Protein AF-A0A2U1CAG3-F1 (afdb_monomer_lite)

Secondary structure (DSSP, 8-state):
-PPPPPPTT-SSHHHHHHHT----HHHHHHHS-SSSPPPHHHHHHHHHHHHHHHHHHHH-TTTTHHHHHHHHHHHHHTS-HHHHHHH---GGG--S-EEEEE-TTS-EEEEESEEEES---TTSS-EEEEEEETTTEEEEEEE-BTBEEEEE--S---PPPPHHHHHHHTS------TT-TTHHHHHHHHHHHHHHHHHHHHHHHHHT-------HHHHHHHHHHHHHHHHTT----HHHHHHHHHHHHTSGGGGT--TTSSHHHHHHHHHHHSPP--TT-------

Structure (mmCIF, N/CA/C/O backbone):
data_AF-A0A2U1CAG3-F1
#
_entry.id   AF-A0A2U1CAG3-F1
#
loop_
_atom_site.group_PDB
_atom_site.id
_atom_site.type_symbol
_atom_site.label_atom_id
_atom_site.label_alt_id
_atom_site.label_comp_id
_atom_site.label_asym_id
_atom_site.label_entity_id
_atom_site.label_seq_id
_atom_site.pdbx_PDB_ins_code
_atom_site.Cartn_x
_atom_site.Cartn_y
_atom_site.Cartn_z
_atom_site.occupancy
_atom_site.B_iso_or_equiv
_atom_site.auth_seq_id
_atom_site.auth_comp_id
_atom_site.auth_asym_id
_atom_site.auth_atom_id
_atom_site.pdbx_PDB_model_num
ATOM 1 N N . MET A 1 1 ? -3.841 -20.978 -22.604 1.00 52.09 1 MET A N 1
ATOM 2 C CA . MET A 1 1 ? -2.879 -22.072 -22.347 1.00 52.09 1 MET A CA 1
ATOM 3 C C . MET A 1 1 ? -2.537 -22.019 -20.872 1.00 52.09 1 MET A C 1
ATOM 5 O O . MET A 1 1 ? -2.240 -20.929 -20.406 1.00 52.09 1 MET A O 1
ATOM 9 N N . SER A 1 2 ? -2.663 -23.123 -20.136 1.00 63.09 2 SER A N 1
ATOM 10 C CA . SER A 1 2 ? -2.377 -23.141 -18.696 1.00 63.09 2 SER A CA 1
ATOM 11 C C . SER A 1 2 ? -0.871 -23.145 -18.453 1.00 63.09 2 SER A C 1
ATOM 13 O O . SER A 1 2 ? -0.154 -23.937 -19.065 1.00 63.09 2 SER A O 1
ATOM 15 N N . THR A 1 3 ? -0.397 -22.264 -17.577 1.00 74.25 3 THR A N 1
ATOM 16 C CA . THR A 1 3 ? 1.003 -22.231 -17.140 1.00 74.25 3 THR A CA 1
ATOM 17 C C . THR A 1 3 ? 1.314 -23.510 -16.353 1.00 74.25 3 THR A C 1
ATOM 19 O O . THR A 1 3 ? 0.499 -23.900 -15.512 1.00 74.25 3 THR A O 1
ATOM 22 N N . PRO A 1 4 ? 2.440 -24.199 -16.609 1.00 87.00 4 PRO A N 1
ATOM 23 C CA . PRO A 1 4 ? 2.814 -25.379 -15.834 1.00 87.00 4 PRO A CA 1
ATOM 24 C C . PRO A 1 4 ? 3.068 -25.004 -14.368 1.00 87.00 4 PRO A C 1
ATOM 26 O O . PRO A 1 4 ? 3.490 -23.885 -14.078 1.00 87.00 4 PRO A O 1
ATOM 29 N N . ALA A 1 5 ? 2.822 -25.931 -13.444 1.00 87.12 5 ALA A N 1
ATOM 30 C CA . ALA A 1 5 ? 3.160 -25.741 -12.035 1.00 87.12 5 ALA A CA 1
ATOM 31 C C . ALA A 1 5 ? 4.685 -25.843 -11.824 1.00 87.12 5 ALA A C 1
ATOM 33 O O . ALA A 1 5 ? 5.325 -26.635 -12.526 1.00 87.12 5 ALA A O 1
ATOM 34 N N . PRO A 1 6 ? 5.270 -25.074 -10.887 1.00 88.12 6 PRO A N 1
ATOM 35 C CA . PRO A 1 6 ? 6.670 -25.242 -10.507 1.00 88.12 6 PRO A CA 1
ATOM 36 C C . PRO A 1 6 ? 6.904 -26.618 -9.851 1.00 88.12 6 PRO A C 1
ATOM 38 O O . PRO A 1 6 ? 5.942 -27.267 -9.422 1.00 88.12 6 PRO A O 1
ATOM 41 N N . PRO A 1 7 ? 8.162 -27.096 -9.764 1.00 91.00 7 PRO A N 1
ATOM 42 C CA . PRO A 1 7 ? 8.470 -28.329 -9.041 1.00 91.00 7 PRO A CA 1
ATOM 43 C C . PRO A 1 7 ? 8.084 -28.220 -7.560 1.00 91.00 7 PRO A C 1
ATOM 45 O O . PRO A 1 7 ? 8.106 -27.133 -6.992 1.00 91.00 7 PRO A O 1
ATOM 48 N N . THR A 1 8 ? 7.771 -29.351 -6.926 1.00 87.00 8 THR A N 1
ATOM 49 C CA . THR A 1 8 ? 7.179 -29.411 -5.573 1.00 87.00 8 THR A CA 1
ATOM 50 C C . THR A 1 8 ? 8.009 -28.752 -4.476 1.00 87.00 8 THR A C 1
ATOM 52 O O . THR A 1 8 ? 7.448 -28.342 -3.465 1.00 87.00 8 THR A O 1
ATOM 55 N N . ASP A 1 9 ? 9.318 -28.631 -4.680 1.00 89.69 9 ASP A N 1
ATOM 56 C CA . ASP A 1 9 ? 10.245 -28.061 -3.700 1.00 89.69 9 ASP A CA 1
ATOM 57 C C . ASP A 1 9 ? 10.366 -26.530 -3.819 1.00 89.69 9 ASP A C 1
ATOM 59 O O . ASP A 1 9 ? 11.090 -25.903 -3.049 1.00 89.69 9 ASP A O 1
ATOM 63 N N . PHE A 1 10 ? 9.666 -25.914 -4.780 1.00 84.69 10 PHE A N 1
ATOM 64 C CA . PHE A 1 10 ? 9.738 -24.485 -5.074 1.00 84.69 10 PHE A CA 1
ATOM 65 C C . PHE A 1 10 ? 8.346 -23.852 -5.082 1.00 84.69 10 PHE A C 1
ATOM 67 O O . PHE A 1 10 ? 7.414 -24.351 -5.710 1.00 84.69 10 PHE A O 1
ATOM 74 N N . GLN A 1 11 ? 8.211 -22.704 -4.416 1.00 77.50 11 GLN A N 1
ATOM 75 C CA . GLN A 1 11 ? 6.939 -21.979 -4.335 1.00 77.50 11 GLN A CA 1
ATOM 76 C C . GLN A 1 11 ? 6.554 -21.317 -5.666 1.00 77.50 11 GLN A C 1
ATOM 78 O O . GLN A 1 11 ? 5.373 -21.136 -5.958 1.00 77.50 11 GLN A O 1
ATOM 83 N N . SER A 1 12 ? 7.539 -20.965 -6.495 1.00 84.88 12 SER A N 1
ATOM 84 C CA . SER A 1 12 ? 7.331 -20.331 -7.794 1.00 84.88 12 SER A CA 1
ATOM 85 C C . SER A 1 12 ? 8.386 -20.755 -8.819 1.00 84.88 12 SER A C 1
ATOM 87 O O . SER A 1 12 ? 9.459 -21.258 -8.484 1.00 84.88 12 SER A O 1
ATOM 89 N N . TRP A 1 13 ? 8.109 -20.494 -10.100 1.00 84.69 13 TRP A N 1
ATOM 90 C CA . TRP A 1 13 ? 9.107 -20.650 -11.165 1.00 84.69 13 TRP A CA 1
ATOM 91 C C . TRP A 1 13 ? 10.323 -19.741 -10.986 1.00 84.69 13 TRP A C 1
ATOM 93 O O . TRP A 1 13 ? 11.404 -20.077 -11.464 1.00 84.69 13 TRP A O 1
ATOM 103 N N . LEU A 1 14 ? 10.156 -18.611 -10.296 1.00 82.38 14 LEU A N 1
ATOM 104 C CA . LEU A 1 14 ? 11.240 -17.677 -10.025 1.00 82.38 14 LEU A CA 1
ATOM 105 C C . LEU A 1 14 ? 12.202 -18.239 -8.969 1.00 82.38 14 LEU A C 1
ATOM 107 O O . LEU A 1 14 ? 13.409 -18.166 -9.168 1.00 82.38 14 LEU A O 1
ATOM 111 N N . ASP A 1 15 ? 11.684 -18.905 -7.929 1.00 79.56 15 ASP A N 1
ATOM 112 C CA . ASP A 1 15 ? 12.515 -19.637 -6.955 1.00 79.56 15 ASP A CA 1
ATOM 113 C C . ASP A 1 15 ? 13.330 -20.731 -7.638 1.00 79.56 15 ASP A C 1
ATOM 115 O O . ASP A 1 15 ? 14.536 -20.849 -7.429 1.00 79.56 15 ASP A O 1
ATOM 119 N N . TYR A 1 16 ? 12.670 -21.509 -8.499 1.00 85.06 16 TYR A N 1
ATOM 120 C CA . TYR A 1 16 ? 13.331 -22.549 -9.274 1.00 85.06 16 TYR A CA 1
ATOM 121 C C . TYR A 1 16 ? 14.443 -21.963 -10.152 1.00 85.06 16 TYR A C 1
ATOM 123 O O . TYR A 1 16 ? 15.554 -22.494 -10.177 1.00 85.06 16 TYR A O 1
ATOM 131 N N . ALA A 1 17 ? 14.173 -20.856 -10.848 1.00 84.62 17 ALA A N 1
ATOM 132 C CA . ALA A 1 17 ? 15.143 -20.207 -11.723 1.00 84.62 17 ALA A CA 1
ATOM 133 C C . ALA A 1 17 ? 16.360 -19.664 -10.958 1.00 84.62 17 ALA A C 1
ATOM 135 O O . ALA A 1 17 ? 17.488 -19.870 -11.402 1.00 84.62 17 ALA A O 1
ATOM 136 N N . VAL A 1 18 ? 16.158 -19.024 -9.800 1.00 85.88 18 VAL A N 1
ATOM 137 C CA . VAL A 1 18 ? 17.258 -18.523 -8.958 1.00 85.88 18 VAL A CA 1
ATOM 138 C C . VAL A 1 18 ? 18.078 -19.686 -8.391 1.00 85.88 18 VAL A C 1
ATOM 140 O O . VAL A 1 18 ? 19.306 -19.699 -8.509 1.00 85.88 18 VAL A O 1
ATOM 143 N N . ALA A 1 19 ? 17.417 -20.715 -7.856 1.00 82.31 19 ALA A N 1
ATOM 144 C CA . ALA A 1 19 ? 18.086 -21.871 -7.262 1.00 82.31 19 ALA A CA 1
ATOM 145 C C . ALA A 1 19 ? 18.900 -22.684 -8.280 1.00 82.31 19 ALA A C 1
ATOM 147 O O . ALA A 1 19 ? 19.983 -23.181 -7.965 1.00 82.31 19 ALA A O 1
ATOM 148 N N . THR A 1 20 ? 18.399 -22.804 -9.511 1.00 81.81 20 THR A N 1
ATOM 149 C CA . THR A 1 20 ? 19.029 -23.596 -10.580 1.00 81.81 20 THR A CA 1
ATOM 150 C C . THR A 1 20 ? 19.864 -22.766 -11.551 1.00 81.81 20 THR A C 1
ATOM 152 O O . THR A 1 20 ? 20.336 -23.295 -12.557 1.00 81.81 20 THR A O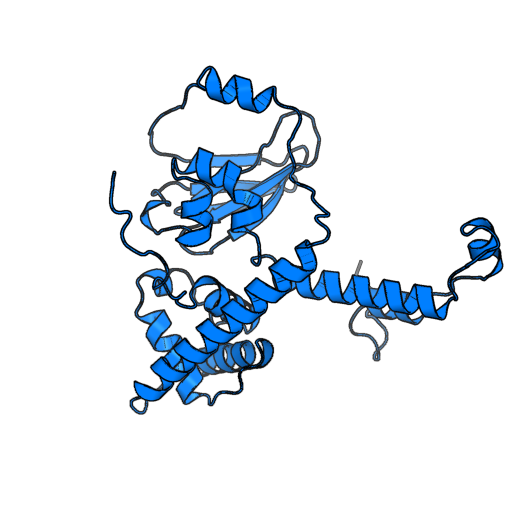 1
ATOM 155 N N . 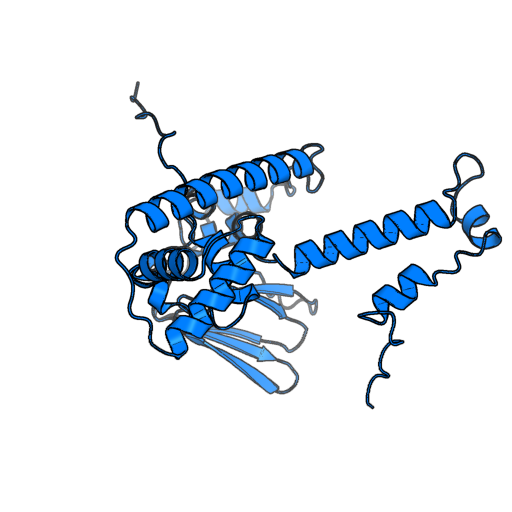MET A 1 21 ? 20.089 -21.483 -11.248 1.00 80.31 21 MET A N 1
ATOM 156 C CA . MET A 1 21 ? 20.820 -20.569 -12.118 1.00 80.31 21 MET A CA 1
ATOM 157 C C . MET A 1 21 ? 22.227 -21.102 -12.439 1.00 80.31 21 MET A C 1
ATOM 159 O O . MET A 1 21 ? 23.108 -21.186 -11.570 1.00 80.31 21 MET A O 1
ATOM 163 N N . ASP A 1 22 ? 22.429 -21.467 -13.708 1.00 74.38 22 ASP A N 1
ATOM 164 C CA . ASP A 1 22 ? 23.711 -21.886 -14.275 1.00 74.38 22 ASP A CA 1
ATOM 165 C C . ASP A 1 22 ? 24.417 -20.670 -14.882 1.00 74.38 22 ASP A C 1
ATOM 167 O O . ASP A 1 22 ? 24.279 -20.358 -16.068 1.00 74.38 22 ASP A O 1
ATOM 171 N N . ALA A 1 23 ? 25.160 -19.947 -14.047 1.00 63.28 23 ALA A N 1
ATOM 172 C CA . ALA A 1 23 ? 26.032 -18.880 -14.507 1.00 63.28 23 ALA A CA 1
ATOM 173 C C . ALA A 1 23 ? 27.330 -19.515 -15.025 1.00 63.28 23 ALA A C 1
ATOM 175 O O . ALA A 1 23 ? 28.319 -19.637 -14.305 1.00 63.28 23 ALA A O 1
ATOM 176 N N . ARG A 1 24 ? 27.304 -20.006 -16.269 1.00 64.75 24 ARG A N 1
ATOM 177 C CA . ARG A 1 24 ? 28.467 -20.661 -16.884 1.00 64.75 24 ARG A CA 1
ATOM 178 C C . ARG A 1 24 ? 29.680 -19.729 -16.841 1.00 64.75 24 ARG A C 1
ATOM 180 O O . ARG A 1 24 ? 29.649 -18.660 -17.448 1.00 64.75 24 ARG A O 1
ATOM 187 N N . GLY A 1 25 ? 30.756 -20.175 -16.186 1.00 58.38 25 GLY A N 1
ATOM 188 C CA . GLY A 1 25 ? 31.956 -19.370 -15.901 1.00 58.38 25 GLY A CA 1
ATOM 189 C C . GLY A 1 25 ? 32.533 -18.623 -17.108 1.00 58.38 25 GLY A C 1
ATOM 190 O O . GLY A 1 25 ? 32.825 -17.441 -17.006 1.00 58.38 25 GLY A O 1
ATOM 191 N N . ALA A 1 26 ? 32.537 -19.237 -18.297 1.00 54.75 26 ALA A N 1
ATOM 192 C CA . ALA A 1 26 ? 33.051 -18.607 -19.520 1.00 54.75 26 ALA A CA 1
ATOM 193 C C . ALA A 1 26 ? 32.278 -17.347 -19.979 1.00 54.75 26 ALA A C 1
ATOM 195 O O . ALA A 1 26 ? 32.787 -16.570 -20.784 1.00 54.75 26 ALA A O 1
ATOM 196 N N . TYR A 1 27 ? 31.034 -17.157 -19.525 1.00 60.78 27 TYR A N 1
ATOM 197 C CA . TYR A 1 27 ? 30.255 -15.945 -19.798 1.00 60.78 27 TYR A CA 1
ATOM 198 C C . TYR A 1 27 ? 30.466 -14.881 -18.713 1.00 60.78 27 TYR A C 1
ATOM 200 O O . TYR A 1 27 ? 30.418 -13.692 -19.014 1.00 60.78 27 TYR A O 1
ATOM 208 N N . LEU A 1 28 ? 30.753 -15.304 -17.477 1.00 61.00 28 LEU A N 1
ATOM 209 C CA . LEU A 1 28 ? 31.076 -14.411 -16.364 1.00 61.00 28 LEU A CA 1
ATOM 210 C C . LEU A 1 28 ? 32.438 -13.742 -16.560 1.00 61.00 28 LEU A C 1
ATOM 212 O O . LEU A 1 28 ? 32.514 -12.528 -16.410 1.00 61.00 28 LEU A O 1
ATOM 216 N N . ASP A 1 29 ? 33.445 -14.484 -17.032 1.00 58.69 29 ASP A N 1
ATOM 217 C CA . ASP A 1 29 ? 34.780 -13.952 -17.368 1.00 58.69 29 ASP A CA 1
ATOM 218 C C . ASP A 1 29 ? 34.730 -12.875 -18.470 1.00 58.69 29 ASP A C 1
ATOM 220 O O . ASP A 1 29 ? 35.630 -12.051 -18.614 1.00 58.69 29 ASP A O 1
ATOM 224 N N . ARG A 1 30 ? 33.665 -12.874 -19.285 1.00 62.84 30 ARG A N 1
ATOM 225 C CA . ARG A 1 30 ? 33.437 -11.872 -20.336 1.00 62.84 30 ARG A CA 1
ATOM 226 C C . ARG A 1 30 ? 32.721 -10.621 -19.820 1.00 62.84 30 ARG A C 1
ATOM 228 O O . ARG A 1 30 ? 32.843 -9.565 -20.437 1.00 62.84 30 ARG A O 1
ATOM 235 N N . ILE A 1 31 ? 31.927 -10.753 -18.759 1.00 65.88 31 ILE A N 1
ATOM 236 C CA . ILE A 1 31 ? 31.127 -9.664 -18.179 1.00 65.88 31 ILE A CA 1
ATOM 237 C C . ILE A 1 31 ? 31.919 -8.932 -17.094 1.00 65.88 31 ILE A C 1
ATOM 239 O O . ILE A 1 31 ? 31.846 -7.709 -17.003 1.00 65.88 31 ILE A O 1
ATOM 243 N N . PHE A 1 32 ? 32.681 -9.672 -16.295 1.00 65.00 32 PHE A N 1
ATOM 244 C CA . PHE A 1 32 ? 33.456 -9.157 -15.179 1.00 65.00 32 PHE A CA 1
ATOM 245 C C . PHE A 1 32 ? 34.945 -9.266 -15.523 1.00 65.00 32 PHE A C 1
ATOM 247 O O . PHE A 1 32 ? 35.444 -10.356 -15.784 1.00 65.00 32 PHE A O 1
ATOM 254 N N . SER A 1 33 ? 35.649 -8.131 -15.568 1.00 63.03 33 SER A N 1
ATOM 255 C CA . SER A 1 33 ? 37.101 -8.097 -15.791 1.00 63.03 33 SER A CA 1
ATOM 256 C C . SER A 1 33 ? 37.836 -8.888 -14.698 1.00 63.03 33 SER A C 1
ATOM 258 O O . SER A 1 33 ? 37.413 -8.870 -13.548 1.00 63.03 33 SER A O 1
ATOM 260 N N . GLU A 1 34 ? 38.942 -9.545 -15.064 1.00 59.28 34 GLU A N 1
ATOM 261 C CA . GLU A 1 34 ? 39.636 -10.631 -14.334 1.00 59.28 34 GLU A CA 1
ATOM 262 C C . GLU A 1 34 ? 40.014 -10.384 -12.851 1.00 59.28 34 GLU A C 1
ATOM 264 O O . GLU A 1 34 ? 40.379 -11.332 -12.156 1.00 59.28 34 GLU A O 1
ATOM 269 N N . GLU A 1 35 ? 39.896 -9.167 -12.314 1.00 56.75 35 GLU A N 1
ATOM 270 C CA . GLU A 1 35 ? 40.061 -8.907 -10.878 1.00 56.75 35 GLU A CA 1
ATOM 271 C C . GLU A 1 35 ? 38.699 -8.772 -10.183 1.00 56.75 35 GLU A C 1
ATOM 273 O O . GLU A 1 35 ? 38.031 -7.743 -10.269 1.00 56.75 35 GLU A O 1
ATOM 278 N N . GLY A 1 36 ? 38.305 -9.819 -9.449 1.00 64.06 36 GLY A N 1
ATOM 279 C CA . GLY A 1 36 ? 37.120 -9.793 -8.583 1.00 64.06 36 GLY A CA 1
ATOM 280 C C . GLY A 1 36 ? 35.839 -10.349 -9.205 1.00 64.06 36 GLY A C 1
ATOM 281 O O . GLY A 1 36 ? 34.752 -9.945 -8.800 1.00 64.06 36 GLY A O 1
ATOM 282 N N . THR A 1 37 ? 35.938 -11.279 -10.162 1.00 68.44 37 THR A N 1
ATOM 283 C CA . THR A 1 37 ? 34.772 -11.983 -10.717 1.00 68.44 37 THR A CA 1
ATOM 284 C C . THR A 1 37 ? 33.986 -12.676 -9.591 1.00 68.44 37 THR A C 1
ATOM 286 O O . THR A 1 37 ? 34.538 -13.580 -8.950 1.00 68.44 37 THR A O 1
ATOM 289 N N . PRO A 1 38 ? 32.725 -12.285 -9.327 1.00 73.25 38 PRO A N 1
ATOM 290 C CA . PRO A 1 38 ? 31.925 -12.913 -8.286 1.00 73.25 38 PRO A CA 1
ATOM 291 C C . PRO A 1 38 ? 31.715 -14.386 -8.630 1.00 73.25 38 PRO A C 1
ATOM 293 O O . PRO A 1 38 ? 31.477 -14.748 -9.787 1.00 73.25 38 PRO A O 1
ATOM 296 N N . SER A 1 39 ? 31.825 -15.254 -7.627 1.00 80.38 39 SER A N 1
ATOM 297 C CA . SER A 1 39 ? 31.577 -16.672 -7.839 1.00 80.38 39 SER A CA 1
ATOM 298 C C . SER A 1 39 ? 30.107 -16.898 -8.202 1.00 80.38 39 SER A C 1
ATOM 300 O O . SER A 1 39 ? 29.226 -16.095 -7.890 1.00 80.38 39 SER A O 1
ATOM 302 N N . GLN A 1 40 ? 29.801 -18.037 -8.823 1.00 76.94 40 GLN A N 1
ATOM 303 C CA . GLN A 1 40 ? 28.410 -18.423 -9.083 1.00 76.94 40 GLN A CA 1
ATOM 304 C C . GLN A 1 40 ? 27.567 -18.452 -7.797 1.00 76.94 40 GLN A C 1
ATOM 306 O O . GLN A 1 40 ? 26.367 -18.184 -7.838 1.00 76.94 40 GLN A O 1
ATOM 311 N N . HIS A 1 41 ? 28.188 -18.785 -6.661 1.00 80.94 41 HIS A N 1
ATOM 312 C CA . HIS A 1 41 ? 27.523 -18.736 -5.368 1.00 80.94 41 HIS A CA 1
ATOM 313 C C . HIS A 1 41 ? 27.174 -17.297 -4.980 1.00 80.94 41 HIS A C 1
ATOM 315 O O . HIS A 1 41 ? 26.033 -17.056 -4.607 1.00 80.94 41 HIS A O 1
ATOM 321 N N . ASP A 1 42 ? 28.098 -16.350 -5.156 1.00 80.69 42 ASP A N 1
ATOM 322 C CA . ASP A 1 42 ? 27.881 -14.936 -4.824 1.00 80.69 42 ASP A CA 1
ATOM 323 C C . ASP A 1 42 ? 26.754 -14.330 -5.668 1.00 80.69 42 ASP A C 1
ATOM 325 O O . ASP A 1 42 ? 25.864 -13.674 -5.136 1.00 80.69 42 ASP A O 1
ATOM 329 N N . ILE A 1 43 ? 26.730 -14.625 -6.972 1.00 80.50 43 ILE A N 1
ATOM 330 C CA . ILE A 1 43 ? 25.666 -14.165 -7.880 1.00 80.50 43 ILE A CA 1
ATOM 331 C C . ILE A 1 43 ? 24.310 -14.753 -7.475 1.00 80.50 43 ILE A C 1
ATOM 333 O O . ILE A 1 43 ? 23.301 -14.050 -7.478 1.00 80.50 43 ILE A O 1
ATOM 337 N N . ARG A 1 44 ? 24.270 -16.043 -7.114 1.00 82.75 44 ARG A N 1
ATOM 338 C CA . ARG A 1 44 ? 23.031 -16.691 -6.666 1.00 82.75 44 ARG A CA 1
ATOM 339 C C . ARG A 1 44 ? 22.531 -16.090 -5.356 1.00 82.75 44 ARG A C 1
ATOM 341 O O . ARG A 1 44 ? 21.336 -15.847 -5.237 1.00 82.75 44 ARG A O 1
ATOM 348 N N . SER A 1 45 ? 23.427 -15.865 -4.399 1.00 82.00 45 SER A N 1
ATOM 349 C CA . SER A 1 45 ? 23.091 -15.255 -3.113 1.00 82.00 45 SER A CA 1
ATOM 350 C C . SER A 1 45 ? 22.554 -13.837 -3.306 1.00 82.00 45 SER A C 1
ATOM 352 O O . SER A 1 45 ? 21.478 -13.539 -2.802 1.00 82.00 45 SER A O 1
ATOM 354 N N . ALA A 1 46 ? 23.207 -13.015 -4.134 1.00 80.88 46 ALA A N 1
ATOM 355 C CA . ALA A 1 46 ? 22.729 -11.672 -4.464 1.00 80.88 46 ALA A CA 1
ATOM 356 C C . ALA A 1 46 ? 21.347 -11.692 -5.146 1.00 80.88 46 ALA A C 1
ATOM 358 O O . ALA A 1 46 ? 20.450 -10.953 -4.755 1.00 80.88 46 ALA A O 1
ATOM 359 N N . ALA A 1 47 ? 21.129 -12.587 -6.115 1.00 78.81 47 ALA A N 1
ATOM 360 C CA . ALA A 1 47 ? 19.830 -12.719 -6.778 1.00 78.81 47 ALA A CA 1
ATOM 361 C C . ALA A 1 47 ? 18.717 -13.192 -5.825 1.00 78.81 47 ALA A C 1
ATOM 363 O O . ALA A 1 47 ? 17.567 -12.774 -5.964 1.00 78.81 47 ALA A O 1
ATOM 364 N N . GLN A 1 48 ? 19.041 -14.060 -4.861 1.00 82.31 48 GLN A N 1
ATOM 365 C CA . GLN A 1 48 ? 18.097 -14.479 -3.826 1.00 82.31 48 GLN A CA 1
ATOM 366 C C . GLN A 1 48 ? 17.770 -13.323 -2.874 1.00 82.31 48 GLN A C 1
ATOM 368 O O . GLN A 1 48 ? 16.600 -13.109 -2.572 1.00 82.31 48 GLN A O 1
ATOM 373 N N . GLU A 1 49 ? 18.771 -12.550 -2.451 1.00 75.75 49 GLU A N 1
ATOM 374 C CA . GLU A 1 49 ? 18.572 -11.359 -1.620 1.00 75.75 49 GLU A CA 1
ATOM 375 C C . GLU A 1 49 ? 17.711 -10.307 -2.329 1.00 75.75 49 GLU A C 1
ATOM 377 O O . GLU A 1 49 ? 16.775 -9.779 -1.729 1.00 75.75 49 GLU A O 1
ATOM 382 N N . GLU A 1 50 ? 17.956 -10.046 -3.616 1.00 75.75 50 GLU A N 1
ATOM 383 C CA . GLU A 1 50 ? 17.116 -9.162 -4.428 1.00 75.75 50 GLU A CA 1
ATOM 384 C C . GLU A 1 50 ? 15.685 -9.691 -4.556 1.00 75.75 50 GLU A C 1
ATOM 386 O O . GLU A 1 50 ? 14.731 -8.926 -4.413 1.00 75.75 50 GLU A O 1
ATOM 391 N N . LEU A 1 51 ? 15.504 -10.995 -4.788 1.00 77.06 51 LEU A N 1
ATOM 392 C CA . LEU A 1 51 ? 14.180 -11.614 -4.852 1.00 77.06 51 LEU A CA 1
ATOM 393 C C . LEU A 1 51 ? 13.435 -11.484 -3.517 1.00 77.06 51 LEU A C 1
ATOM 395 O O . LEU A 1 51 ? 12.250 -11.144 -3.502 1.00 77.06 51 LEU A O 1
ATOM 399 N N . ASP A 1 52 ? 14.115 -11.717 -2.400 1.00 71.19 52 ASP A N 1
ATOM 400 C CA . ASP A 1 52 ? 13.544 -11.578 -1.063 1.00 71.19 52 ASP A CA 1
ATOM 401 C C . ASP A 1 52 ? 13.230 -10.113 -0.744 1.00 71.19 52 ASP A C 1
ATOM 403 O O . ASP A 1 52 ? 12.191 -9.819 -0.151 1.00 71.19 52 ASP A O 1
ATOM 407 N N . HIS A 1 53 ? 14.066 -9.174 -1.193 1.00 65.56 53 HIS A N 1
ATOM 408 C CA . HIS A 1 53 ? 13.793 -7.743 -1.104 1.00 65.56 53 HIS A CA 1
ATOM 409 C C . HIS A 1 53 ? 12.560 -7.365 -1.936 1.00 65.56 53 HIS A C 1
ATOM 411 O O . HIS A 1 53 ? 11.662 -6.687 -1.439 1.00 65.56 53 HIS A O 1
ATOM 417 N N . LEU A 1 54 ? 12.464 -7.836 -3.183 1.00 67.12 54 LEU A N 1
ATOM 418 C CA . LEU A 1 54 ? 11.305 -7.615 -4.049 1.00 67.12 54 LEU A CA 1
ATOM 419 C C . LEU A 1 54 ? 10.035 -8.208 -3.448 1.00 67.12 54 LEU A C 1
ATOM 421 O O . LEU A 1 54 ? 8.986 -7.576 -3.510 1.00 67.12 54 LEU A O 1
ATOM 425 N N . ARG A 1 55 ? 10.122 -9.383 -2.821 1.00 68.69 55 ARG A N 1
ATOM 426 C CA . ARG A 1 55 ? 9.009 -9.988 -2.086 1.00 68.69 55 ARG A CA 1
ATOM 427 C C . ARG A 1 55 ? 8.618 -9.161 -0.879 1.00 68.69 55 ARG A C 1
ATOM 429 O O . ARG A 1 55 ? 7.445 -8.857 -0.749 1.00 68.69 55 ARG A O 1
ATOM 436 N N . LYS A 1 56 ? 9.565 -8.730 -0.045 1.00 56.81 56 LYS A N 1
ATOM 437 C CA . LYS A 1 56 ? 9.287 -7.826 1.085 1.00 56.81 56 LYS A CA 1
ATOM 438 C C . LYS A 1 56 ? 8.614 -6.536 0.613 1.00 56.81 56 LYS A C 1
ATOM 440 O O . LYS A 1 56 ? 7.621 -6.116 1.196 1.00 56.81 56 LYS A O 1
ATOM 445 N N . LYS A 1 57 ? 9.090 -5.959 -0.492 1.00 53.06 57 LYS A N 1
ATOM 446 C CA . LYS A 1 57 ? 8.506 -4.770 -1.124 1.00 53.06 57 LYS A CA 1
ATOM 447 C C . LYS A 1 57 ? 7.111 -5.030 -1.699 1.00 53.06 57 LYS A C 1
ATOM 449 O O . LYS A 1 57 ? 6.229 -4.192 -1.565 1.00 53.06 57 LYS A O 1
ATOM 454 N N . ALA A 1 58 ? 6.893 -6.191 -2.310 1.00 55.72 58 ALA A N 1
ATOM 455 C CA . ALA A 1 58 ? 5.597 -6.604 -2.846 1.00 55.72 58 ALA A CA 1
ATOM 456 C C . ALA A 1 58 ? 4.595 -7.005 -1.751 1.00 55.72 58 ALA A C 1
ATOM 458 O O . ALA A 1 58 ? 3.391 -6.895 -1.961 1.00 55.72 58 ALA A O 1
ATOM 459 N N . VAL A 1 59 ? 5.083 -7.448 -0.590 1.00 52.31 59 VAL A N 1
ATOM 460 C CA . VAL A 1 59 ? 4.290 -7.744 0.610 1.00 52.31 59 VAL A CA 1
ATOM 461 C C . VAL A 1 59 ? 3.949 -6.459 1.369 1.00 52.31 59 VAL A C 1
ATOM 463 O O . VAL A 1 59 ? 2.921 -6.425 2.030 1.00 52.31 59 VAL A O 1
ATOM 466 N N . MET A 1 60 ? 4.742 -5.389 1.229 1.00 53.97 60 MET A N 1
ATOM 467 C CA . MET A 1 60 ? 4.510 -4.090 1.876 1.00 53.97 60 MET A CA 1
ATOM 468 C C . MET A 1 60 ? 4.525 -2.888 0.901 1.00 53.97 60 MET A C 1
ATOM 470 O O . MET A 1 60 ? 5.242 -1.916 1.141 1.00 53.97 60 MET A O 1
ATOM 474 N N . PRO A 1 61 ? 3.718 -2.878 -0.181 1.00 53.84 61 PRO A N 1
ATOM 475 C CA . PRO A 1 61 ? 3.701 -1.791 -1.171 1.00 53.84 61 PRO A CA 1
ATOM 476 C C . PRO A 1 61 ? 3.210 -0.445 -0.608 1.00 53.84 61 PRO A C 1
ATOM 478 O O . PRO A 1 61 ? 3.272 0.570 -1.295 1.00 53.84 61 PRO A O 1
ATOM 481 N N . TRP A 1 62 ? 2.696 -0.434 0.625 1.00 57.47 62 TRP A N 1
ATOM 482 C CA . TRP A 1 62 ? 2.236 0.759 1.337 1.00 57.47 62 TRP A CA 1
ATOM 483 C C . TRP A 1 62 ? 3.317 1.425 2.202 1.00 57.47 62 TRP A C 1
ATOM 485 O O . TRP A 1 62 ? 3.131 2.573 2.596 1.00 57.47 62 TRP A O 1
ATOM 495 N N . VAL A 1 63 ? 4.426 0.742 2.510 1.00 56.47 63 VAL A N 1
ATOM 496 C CA . VAL A 1 63 ? 5.542 1.345 3.257 1.00 56.47 63 VAL A CA 1
ATOM 497 C C . VAL A 1 63 ? 6.241 2.340 2.336 1.00 56.47 63 VAL A C 1
ATOM 499 O O . VAL A 1 63 ? 6.656 1.975 1.236 1.00 56.47 63 VAL A O 1
ATOM 502 N N . GLY A 1 64 ? 6.334 3.605 2.747 1.00 66.94 64 GLY A N 1
ATOM 503 C CA . GLY A 1 64 ? 6.897 4.659 1.900 1.00 66.94 64 GLY A CA 1
ATOM 504 C C . GLY A 1 64 ? 5.928 5.206 0.840 1.00 66.94 64 GLY A C 1
ATOM 505 O O . GLY A 1 64 ? 6.339 5.993 -0.011 1.00 66.94 64 GLY A O 1
ATOM 506 N N . MET A 1 65 ? 4.665 4.756 0.805 1.00 82.44 65 MET A N 1
ATOM 507 C CA . MET A 1 65 ? 3.721 5.129 -0.258 1.00 82.44 65 MET A CA 1
ATOM 508 C C . MET A 1 65 ? 3.351 6.610 -0.198 1.00 82.44 65 MET A C 1
ATOM 510 O O . MET A 1 65 ? 3.328 7.276 -1.236 1.00 82.44 65 MET A O 1
ATOM 514 N N . LEU A 1 66 ? 3.092 7.136 1.002 1.00 81.19 66 LEU A N 1
ATOM 515 C CA . LEU A 1 66 ? 2.776 8.552 1.160 1.00 81.19 66 LEU A CA 1
ATOM 516 C C . LEU A 1 66 ? 4.002 9.398 0.854 1.00 81.19 66 LEU A C 1
ATOM 518 O O . LEU A 1 66 ? 3.875 10.376 0.139 1.00 81.19 66 LEU A O 1
ATOM 522 N N . GLU A 1 67 ? 5.186 8.973 1.281 1.00 80.56 67 GLU A N 1
ATOM 523 C CA . GLU A 1 67 ? 6.472 9.600 0.986 1.00 80.56 67 GLU A CA 1
ATOM 524 C C . GLU A 1 67 ? 6.749 9.627 -0.524 1.00 80.56 67 GLU A C 1
ATOM 526 O O . GLU A 1 67 ? 7.263 10.613 -1.055 1.00 80.56 67 GLU A O 1
ATOM 531 N N . TYR A 1 68 ? 6.363 8.568 -1.237 1.00 82.31 68 TYR A N 1
ATOM 532 C CA . TYR A 1 68 ? 6.510 8.469 -2.685 1.00 82.31 68 TYR A CA 1
ATOM 533 C C . TYR A 1 68 ? 5.545 9.399 -3.432 1.00 82.31 68 TYR A C 1
ATOM 535 O O . TYR A 1 68 ? 5.936 10.053 -4.397 1.00 82.31 68 TYR A O 1
ATOM 543 N N . TRP A 1 69 ? 4.291 9.493 -2.980 1.00 88.06 69 TRP A N 1
ATOM 544 C CA . TRP A 1 69 ? 3.261 10.320 -3.617 1.00 88.06 69 TRP A CA 1
ATOM 545 C C . TRP A 1 69 ? 3.106 11.713 -2.991 1.00 88.06 69 TRP A C 1
ATOM 547 O O . TRP A 1 69 ? 2.260 12.480 -3.446 1.00 88.06 69 TRP A O 1
ATOM 557 N N . GLN A 1 70 ? 3.922 12.078 -1.996 1.00 86.94 70 GLN A N 1
ATOM 558 C CA . GLN A 1 70 ? 3.711 13.252 -1.135 1.00 86.94 70 GLN A CA 1
ATOM 559 C C . GLN A 1 70 ? 3.575 14.563 -1.910 1.00 86.94 70 GLN A C 1
ATOM 561 O O . GLN A 1 70 ? 2.769 15.411 -1.544 1.00 86.94 70 GLN A O 1
ATOM 566 N N . ILE A 1 71 ? 4.325 14.727 -3.005 1.00 86.75 71 ILE A N 1
ATOM 567 C CA . ILE A 1 71 ? 4.278 15.938 -3.835 1.00 86.75 71 ILE A CA 1
ATOM 568 C C . ILE A 1 71 ? 2.943 16.005 -4.580 1.00 86.75 71 ILE A C 1
ATOM 570 O O . ILE A 1 71 ? 2.235 17.007 -4.501 1.00 86.75 71 ILE A O 1
ATOM 574 N N . ALA A 1 72 ? 2.563 14.921 -5.257 1.00 90.12 72 ALA A N 1
ATOM 575 C CA . ALA A 1 72 ? 1.319 14.862 -6.015 1.00 90.12 72 ALA A CA 1
ATOM 576 C C . ALA A 1 72 ? 0.085 14.917 -5.093 1.00 90.12 72 ALA A C 1
ATOM 578 O O . ALA A 1 72 ? -0.922 15.539 -5.430 1.00 90.12 72 ALA A O 1
ATOM 579 N N . LEU A 1 73 ? 0.172 14.312 -3.905 1.00 89.38 73 LEU A N 1
ATOM 580 C CA . LEU A 1 73 ? -0.849 14.398 -2.862 1.00 89.38 73 LEU A CA 1
ATOM 581 C C . LEU A 1 73 ? -0.955 15.816 -2.296 1.00 89.38 73 LEU A C 1
ATOM 583 O O . LEU A 1 73 ? -2.062 16.332 -2.186 1.00 89.38 73 LEU A O 1
ATOM 587 N N . SER A 1 74 ? 0.172 16.468 -2.007 1.00 90.88 74 SER A N 1
ATOM 588 C CA . SER A 1 74 ? 0.221 17.864 -1.552 1.00 90.88 74 SER A CA 1
ATOM 589 C C . SER A 1 74 ? -0.486 18.791 -2.538 1.00 90.88 74 SER A C 1
ATOM 591 O O . SER A 1 74 ? -1.419 19.505 -2.170 1.00 90.88 74 SER A O 1
ATOM 593 N N . GLN A 1 75 ? -0.150 18.680 -3.826 1.00 89.00 75 GLN A N 1
ATOM 594 C CA . GLN A 1 75 ? -0.805 19.437 -4.894 1.00 89.00 75 GLN A CA 1
ATOM 595 C C . GLN A 1 75 ? -2.307 19.142 -4.985 1.00 89.00 75 GLN A C 1
ATOM 597 O O . GLN A 1 75 ? -3.116 20.047 -5.190 1.00 89.00 75 GLN A O 1
ATOM 602 N N . ARG A 1 76 ? -2.698 17.870 -4.841 1.00 89.88 76 ARG A N 1
ATOM 603 C CA . ARG A 1 76 ? -4.095 17.446 -4.965 1.00 89.88 76 ARG A CA 1
ATOM 604 C C . ARG A 1 76 ? -4.962 17.902 -3.792 1.00 89.88 76 ARG A C 1
ATOM 606 O O . ARG A 1 76 ? -6.131 18.221 -4.016 1.00 89.88 76 ARG A O 1
ATOM 613 N N . LEU A 1 77 ? -4.409 17.888 -2.581 1.00 89.06 77 LEU A N 1
ATOM 614 C CA . LEU A 1 77 ? -5.127 18.103 -1.321 1.00 89.06 77 LEU A CA 1
ATOM 615 C C . LEU A 1 77 ? -4.959 19.522 -0.765 1.00 89.06 77 LEU A C 1
ATOM 617 O O . LEU A 1 77 ? -5.730 19.932 0.098 1.00 89.06 77 LEU A O 1
ATOM 621 N N . GLY A 1 78 ? -3.971 20.282 -1.243 1.00 90.62 78 GLY A N 1
ATOM 622 C CA . GLY A 1 78 ? -3.649 21.610 -0.716 1.00 90.62 78 GLY A CA 1
ATOM 623 C C . GLY A 1 78 ? -3.071 21.583 0.705 1.00 90.62 78 GLY A C 1
ATOM 624 O O . GLY A 1 78 ? -3.127 22.593 1.405 1.00 90.62 78 GLY A O 1
ATOM 625 N N . ARG A 1 79 ? -2.546 20.432 1.138 1.00 89.00 79 ARG A N 1
ATOM 626 C CA . ARG A 1 79 ? -1.851 20.218 2.419 1.00 89.00 79 ARG A CA 1
ATOM 627 C C . ARG A 1 79 ? -0.351 20.113 2.163 1.00 89.00 79 ARG A C 1
ATOM 629 O O . ARG A 1 79 ? 0.038 19.726 1.067 1.00 89.00 79 ARG A O 1
ATOM 636 N N . SER A 1 80 ? 0.497 20.417 3.145 1.00 91.31 80 SER A N 1
ATOM 637 C CA . SER A 1 80 ? 1.939 20.244 2.944 1.00 91.31 80 SER A CA 1
ATOM 638 C C . SER A 1 80 ? 2.310 18.757 2.845 1.00 91.31 80 SER A C 1
ATOM 640 O O . SER A 1 80 ? 1.645 17.891 3.414 1.00 91.31 80 SER A O 1
ATOM 642 N N . ALA A 1 81 ? 3.388 18.450 2.119 1.00 86.56 81 ALA A N 1
ATOM 643 C CA . ALA A 1 81 ? 3.888 17.081 1.981 1.00 86.56 81 ALA A CA 1
ATOM 644 C C . ALA A 1 81 ? 4.278 16.463 3.339 1.00 86.56 81 ALA A C 1
ATOM 646 O O . ALA A 1 81 ? 4.010 15.287 3.572 1.00 86.56 81 ALA A O 1
ATOM 647 N N . ALA A 1 82 ? 4.846 17.274 4.242 1.00 81.81 82 ALA A N 1
ATOM 648 C CA . ALA A 1 82 ? 5.198 16.854 5.595 1.00 81.81 82 ALA A CA 1
ATOM 649 C C . ALA A 1 82 ? 3.950 16.457 6.398 1.00 81.81 82 ALA A C 1
ATOM 651 O O . ALA A 1 82 ? 3.907 15.347 6.920 1.00 81.81 82 ALA A O 1
ATOM 652 N N . ASP A 1 83 ? 2.905 17.295 6.390 1.00 80.88 83 ASP A N 1
ATOM 653 C CA . ASP A 1 83 ? 1.653 17.003 7.105 1.00 80.88 83 ASP A CA 1
ATOM 654 C C . ASP A 1 83 ? 0.972 15.741 6.558 1.00 80.88 83 ASP A C 1
ATOM 656 O O . ASP A 1 83 ? 0.345 14.995 7.298 1.00 80.88 83 ASP A O 1
ATOM 660 N N . ILE A 1 84 ? 1.068 15.477 5.250 1.00 82.38 84 ILE A N 1
ATOM 661 C CA . ILE A 1 84 ? 0.480 14.270 4.648 1.00 82.38 84 ILE A CA 1
ATOM 662 C C . ILE A 1 84 ? 1.197 13.004 5.125 1.00 82.38 84 ILE A C 1
ATOM 664 O O . ILE A 1 84 ? 0.540 12.002 5.391 1.00 82.38 84 ILE A O 1
ATOM 668 N N . VAL A 1 85 ? 2.526 13.027 5.224 1.00 77.00 85 VAL A N 1
ATOM 669 C CA . VAL A 1 85 ? 3.319 11.879 5.695 1.00 77.00 85 VAL A CA 1
ATOM 670 C C . VAL A 1 85 ? 3.158 11.674 7.205 1.00 77.00 85 VAL A C 1
ATOM 672 O O . VAL A 1 85 ? 3.106 10.537 7.686 1.00 77.00 85 VAL A O 1
ATOM 675 N N . GLU A 1 86 ? 3.069 12.770 7.956 1.00 75.06 86 GLU A N 1
ATOM 676 C CA . GLU A 1 86 ? 2.945 12.749 9.410 1.00 75.06 86 GLU A CA 1
ATOM 677 C C . GLU A 1 86 ? 1.533 12.359 9.863 1.00 75.06 86 GLU A C 1
ATOM 679 O O . GLU A 1 86 ? 1.375 11.382 10.601 1.00 75.06 86 GLU A O 1
ATOM 684 N N . ASP A 1 87 ? 0.514 13.064 9.366 1.00 73.88 87 ASP A N 1
ATOM 685 C CA . ASP A 1 87 ? -0.883 12.913 9.792 1.00 73.88 87 ASP A CA 1
ATOM 686 C C . ASP A 1 87 ? -1.672 11.900 8.952 1.00 73.88 87 ASP A C 1
ATOM 688 O O . ASP A 1 87 ? -2.848 11.649 9.224 1.00 73.88 87 ASP A O 1
ATOM 692 N N . ASN A 1 88 ? -1.044 11.313 7.930 1.00 79.25 88 ASN A N 1
ATOM 693 C CA . ASN A 1 88 ? -1.690 10.489 6.910 1.00 79.25 88 ASN A CA 1
ATOM 694 C C . ASN A 1 88 ? -2.795 11.240 6.126 1.00 79.25 88 ASN A C 1
ATOM 696 O O . ASN A 1 88 ? -2.991 12.462 6.210 1.00 79.25 88 ASN A O 1
ATOM 700 N N . LEU A 1 89 ? -3.515 10.480 5.296 1.00 81.69 89 LEU A N 1
ATOM 701 C CA . LEU A 1 89 ? -4.737 10.929 4.636 1.00 81.69 89 LEU A CA 1
ATOM 702 C C . LEU A 1 89 ? -5.909 10.888 5.616 1.00 81.69 89 LEU A C 1
ATOM 704 O O . LEU A 1 89 ? -6.109 9.909 6.332 1.00 81.69 89 LEU A O 1
ATOM 708 N N . LEU A 1 90 ? -6.705 11.949 5.615 1.00 80.50 90 LEU A N 1
ATOM 709 C CA . LEU A 1 90 ? -7.857 12.133 6.487 1.00 80.50 90 LEU A CA 1
ATOM 710 C C . LEU A 1 90 ? -9.147 11.850 5.718 1.00 80.50 90 LEU A C 1
ATOM 712 O O . LEU A 1 90 ? -9.220 12.059 4.512 1.00 80.50 90 LEU A O 1
ATOM 716 N N . ALA A 1 91 ? -10.227 11.486 6.413 1.00 73.56 91 ALA A N 1
ATOM 717 C CA . ALA A 1 91 ? -11.542 11.325 5.774 1.00 73.56 91 ALA A CA 1
ATOM 718 C C . ALA A 1 91 ? -12.005 12.587 5.018 1.00 73.56 91 ALA A C 1
ATOM 720 O O . ALA A 1 91 ? -12.679 12.493 3.995 1.00 73.56 91 ALA A O 1
ATOM 721 N N . ALA A 1 92 ? -11.613 13.767 5.508 1.00 79.62 92 ALA A N 1
ATOM 722 C CA . ALA A 1 92 ? -11.920 15.050 4.884 1.00 79.62 92 ALA A CA 1
ATOM 723 C C . ALA A 1 92 ? -11.205 15.269 3.536 1.00 79.62 92 ALA A C 1
ATOM 725 O O . ALA A 1 92 ? -11.664 16.093 2.746 1.00 79.62 92 ALA A O 1
ATOM 726 N N . ASP A 1 93 ? -10.135 14.519 3.247 1.00 84.81 93 ASP A N 1
ATOM 727 C CA . ASP A 1 93 ? -9.421 14.574 1.965 1.00 84.81 93 ASP A CA 1
ATOM 728 C C . ASP A 1 93 ? -10.239 13.935 0.821 1.00 84.81 93 ASP A C 1
ATOM 730 O O . ASP A 1 93 ? -9.943 14.135 -0.360 1.00 84.81 93 ASP A O 1
ATOM 734 N N . PHE A 1 94 ? -11.302 13.189 1.152 1.00 86.44 94 PHE A N 1
ATOM 735 C CA . PHE A 1 94 ? -12.137 12.459 0.201 1.00 86.44 94 PHE A CA 1
ATOM 736 C C . PHE A 1 94 ? -13.517 13.102 0.046 1.00 86.44 94 PHE A C 1
ATOM 738 O O . PHE A 1 94 ? -14.397 12.986 0.905 1.00 86.44 94 PHE A O 1
ATOM 745 N N . SER A 1 95 ? -13.732 13.734 -1.109 1.00 85.81 95 SER A N 1
ATOM 746 C CA . SER A 1 95 ? -15.051 14.222 -1.516 1.00 85.81 95 SER A CA 1
ATOM 747 C C . SER A 1 95 ? -15.989 13.074 -1.915 1.00 85.81 95 SER A C 1
ATOM 749 O O . SER A 1 95 ? -15.583 11.918 -2.008 1.00 85.81 95 SER A O 1
ATOM 751 N N . ASP A 1 96 ? -17.240 13.396 -2.246 1.00 84.00 96 ASP A N 1
ATOM 752 C CA . ASP A 1 96 ? -18.189 12.443 -2.846 1.00 84.00 96 ASP A CA 1
ATOM 753 C C . ASP A 1 96 ? -17.853 12.071 -4.308 1.00 84.00 96 ASP A C 1
ATOM 755 O O . ASP A 1 96 ? -18.639 11.415 -4.997 1.00 84.00 96 ASP A O 1
ATOM 759 N N . GLY A 1 97 ? -16.691 12.505 -4.807 1.00 85.06 97 GLY A N 1
ATOM 760 C CA . GLY A 1 97 ? -16.216 12.209 -6.152 1.00 85.06 97 GLY A CA 1
ATOM 761 C C . GLY A 1 97 ? -15.930 10.725 -6.377 1.00 85.06 97 GLY A C 1
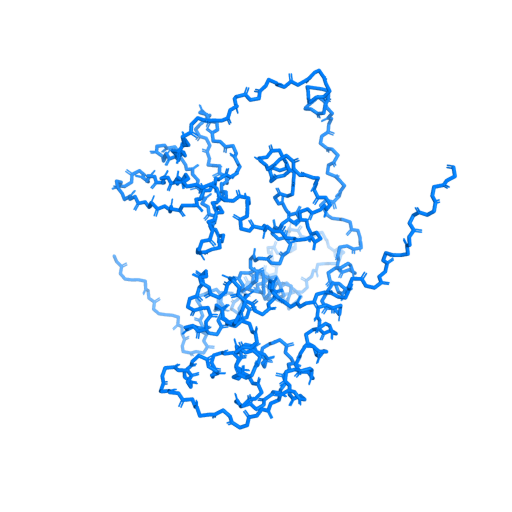ATOM 762 O O . GLY A 1 97 ? -15.793 9.934 -5.446 1.00 85.06 97 GLY A O 1
ATOM 763 N N . SER A 1 98 ? -15.841 10.331 -7.642 1.00 90.69 98 SER A N 1
ATOM 764 C CA . SER A 1 98 ? -15.507 8.956 -8.037 1.00 90.69 98 SER A CA 1
ATOM 765 C C . SER A 1 98 ? -14.375 8.934 -9.050 1.00 90.69 98 SER A C 1
ATOM 767 O O . SER A 1 98 ? -14.201 9.893 -9.800 1.00 90.69 98 SER A O 1
ATOM 769 N N . VAL A 1 99 ? -13.617 7.840 -9.074 1.00 93.31 99 VAL A N 1
ATOM 770 C CA . VAL A 1 99 ? -12.587 7.569 -10.080 1.00 93.31 99 VAL A CA 1
ATOM 771 C C . VAL A 1 99 ? -13.021 6.379 -10.916 1.00 93.31 99 VAL A C 1
ATOM 773 O O . VAL A 1 99 ? -13.349 5.324 -10.373 1.00 93.31 99 VAL A O 1
ATOM 776 N N . HIS A 1 100 ? -12.993 6.550 -12.231 1.00 93.62 100 HIS A N 1
ATOM 777 C CA . HIS A 1 100 ? -13.267 5.504 -13.202 1.00 93.62 100 HIS A CA 1
ATOM 778 C C . HIS A 1 100 ? -11.989 5.185 -13.968 1.00 93.62 100 HIS A C 1
ATOM 780 O O . HIS A 1 100 ? -11.385 6.086 -14.553 1.00 93.62 100 HIS A O 1
ATOM 786 N N . VAL A 1 101 ? -11.598 3.912 -13.969 1.00 92.06 101 VAL A N 1
ATOM 787 C CA . VAL A 1 101 ? -10.479 3.381 -14.753 1.00 92.06 101 VAL A CA 1
ATOM 788 C C . VAL A 1 101 ? -11.063 2.445 -15.803 1.00 92.06 101 VAL A C 1
ATOM 790 O O . VAL A 1 101 ? -11.760 1.502 -15.448 1.00 92.06 101 VAL A O 1
ATOM 793 N N . GLN A 1 102 ? -10.799 2.700 -17.078 1.00 92.88 102 GLN A N 1
ATOM 794 C CA . GLN A 1 102 ? -11.214 1.862 -18.196 1.00 92.88 102 GLN A CA 1
ATOM 795 C C . GLN A 1 102 ? -9.975 1.339 -18.915 1.00 92.88 102 GLN A C 1
ATOM 797 O O . GLN A 1 102 ? -9.132 2.121 -19.352 1.00 92.88 102 GLN A O 1
ATOM 802 N N . PHE A 1 103 ? -9.884 0.023 -19.058 1.00 90.25 103 PHE A N 1
ATOM 803 C CA . PHE A 1 103 ? -8.783 -0.632 -19.747 1.00 90.25 103 PHE A CA 1
ATOM 804 C C . PHE A 1 103 ? -9.120 -0.876 -21.217 1.00 90.25 103 PHE A C 1
ATOM 806 O O . PHE A 1 103 ? -10.282 -0.971 -21.622 1.00 90.25 103 PHE A O 1
ATOM 813 N N . LYS A 1 104 ? -8.081 -1.028 -22.035 1.00 88.38 104 LYS A N 1
ATOM 814 C CA . LYS A 1 104 ? -8.185 -1.277 -23.477 1.00 88.38 104 LYS A CA 1
ATOM 815 C C . LYS A 1 104 ? -8.994 -2.525 -23.839 1.00 88.38 104 LYS A C 1
ATOM 817 O O . LYS A 1 104 ? -9.572 -2.583 -24.924 1.00 88.38 104 LYS A O 1
ATOM 822 N N . ASP A 1 105 ? -9.012 -3.535 -22.972 1.00 85.19 105 ASP A N 1
ATOM 823 C CA . ASP A 1 105 ? -9.806 -4.753 -23.173 1.00 85.19 105 ASP A CA 1
ATOM 824 C C . ASP A 1 105 ? -11.317 -4.539 -22.950 1.00 85.19 105 ASP A C 1
ATOM 826 O O . ASP A 1 105 ? -12.112 -5.445 -23.202 1.00 85.19 105 ASP A O 1
ATOM 830 N N . GLY A 1 106 ? -11.712 -3.330 -22.540 1.00 87.31 106 GLY A N 1
ATOM 831 C CA . GLY A 1 106 ? -13.086 -2.931 -22.273 1.00 87.31 106 GLY A CA 1
ATOM 832 C C . GLY A 1 106 ? -13.533 -3.171 -20.833 1.00 87.31 106 GLY A C 1
ATOM 833 O O . GLY A 1 106 ? -14.657 -2.796 -20.507 1.00 87.31 106 GLY A O 1
ATOM 834 N N . SER A 1 107 ? -12.692 -3.768 -19.982 1.00 89.06 107 SER A N 1
ATOM 835 C CA . SER A 1 107 ? -12.965 -3.869 -18.549 1.00 89.06 107 SER A CA 1
ATOM 836 C C . SER A 1 107 ? -12.844 -2.505 -17.866 1.00 89.06 107 SER A C 1
ATOM 838 O O . SER A 1 107 ? -12.080 -1.637 -18.299 1.00 89.06 107 SER A O 1
ATOM 840 N N . ASP A 1 108 ? -13.617 -2.298 -16.803 1.00 92.31 108 ASP A N 1
ATOM 841 C CA . ASP A 1 108 ? -13.627 -1.050 -16.053 1.00 92.31 108 ASP A CA 1
ATOM 842 C C . ASP A 1 108 ? -13.696 -1.268 -14.538 1.00 92.31 108 ASP A C 1
ATOM 844 O O . ASP A 1 108 ? -14.181 -2.281 -14.031 1.00 92.31 108 ASP A O 1
ATOM 848 N N . LEU A 1 109 ? -13.177 -0.287 -13.805 1.00 91.06 109 LEU A N 1
ATOM 849 C CA . LEU A 1 109 ? -13.214 -0.204 -12.354 1.00 91.06 109 LEU A CA 1
ATOM 850 C C . LEU A 1 109 ? -13.767 1.157 -11.951 1.00 91.06 109 LEU A C 1
ATOM 852 O O . LEU A 1 109 ? -13.399 2.190 -12.511 1.00 91.06 109 LEU A O 1
ATOM 856 N N . THR A 1 110 ? -14.634 1.159 -10.943 1.00 91.81 110 THR A N 1
ATOM 857 C CA . THR A 1 110 ? -15.197 2.382 -10.372 1.00 91.81 110 THR A CA 1
ATOM 858 C C . THR A 1 110 ? -14.937 2.423 -8.878 1.00 91.81 110 THR A C 1
ATOM 860 O O . THR A 1 110 ? -15.407 1.565 -8.134 1.00 91.81 110 THR A O 1
ATOM 863 N N . PHE A 1 111 ? -14.262 3.478 -8.441 1.00 89.25 111 PHE A N 1
ATOM 864 C CA . PHE A 1 111 ? -14.000 3.768 -7.041 1.00 89.25 111 PHE A CA 1
ATOM 865 C C . PHE A 1 111 ? -14.846 4.960 -6.605 1.00 89.25 111 PHE A C 1
ATOM 867 O O . PHE A 1 111 ? -14.815 6.018 -7.233 1.00 89.25 111 PHE A O 1
ATOM 874 N N . ARG A 1 112 ? -15.626 4.797 -5.536 1.00 86.44 112 ARG A N 1
ATOM 875 C CA . ARG A 1 112 ? -16.418 5.883 -4.941 1.00 86.44 112 ARG A CA 1
ATOM 876 C C . ARG A 1 112 ? -15.625 6.569 -3.841 1.00 86.44 112 ARG A C 1
ATOM 878 O O . ARG A 1 112 ? -14.773 5.939 -3.224 1.00 86.44 112 ARG A O 1
ATOM 885 N N . ARG A 1 113 ? -15.947 7.842 -3.603 1.00 85.81 113 ARG A N 1
ATOM 886 C CA . ARG A 1 113 ? -15.256 8.712 -2.644 1.00 85.81 113 ARG A CA 1
ATOM 887 C C . ARG A 1 113 ? -13.747 8.623 -2.824 1.00 85.81 113 ARG A C 1
ATOM 889 O O . ARG A 1 113 ? -13.004 8.248 -1.926 1.00 85.81 113 ARG A O 1
ATOM 896 N N . ALA A 1 114 ? -13.323 8.862 -4.059 1.00 91.69 114 ALA A N 1
ATOM 897 C CA . ALA A 1 114 ? -11.972 8.585 -4.513 1.00 91.69 114 ALA A CA 1
ATOM 898 C C . ALA A 1 114 ? -11.409 9.740 -5.335 1.00 91.69 114 ALA A C 1
ATOM 900 O O . ALA A 1 114 ? -12.137 10.490 -5.991 1.00 91.69 114 ALA A O 1
ATOM 901 N N . PHE A 1 115 ? -10.086 9.833 -5.344 1.00 92.94 115 PHE A N 1
ATOM 902 C CA . PHE A 1 115 ? -9.322 10.671 -6.253 1.00 92.94 115 PHE A CA 1
ATOM 903 C C . PHE A 1 115 ? -8.104 9.898 -6.757 1.00 92.94 115 PHE A C 1
ATOM 905 O O . PHE A 1 115 ? -7.722 8.875 -6.196 1.00 92.94 115 PHE A O 1
ATOM 912 N N . TYR A 1 116 ? -7.492 10.374 -7.836 1.00 93.88 116 TYR A N 1
ATOM 913 C CA . TYR A 1 116 ? -6.238 9.814 -8.317 1.00 93.88 116 TYR A CA 1
ATOM 914 C C . TYR A 1 116 ? -5.161 10.892 -8.389 1.00 93.88 116 TYR A C 1
ATOM 916 O O . TYR A 1 116 ? -5.468 12.085 -8.469 1.00 93.88 116 TYR A O 1
ATOM 924 N N . VAL A 1 117 ? -3.911 10.451 -8.344 1.00 92.38 117 VAL A N 1
ATOM 925 C CA . VAL A 1 117 ? -2.709 11.260 -8.547 1.00 92.38 117 VAL A CA 1
ATOM 926 C C . VAL A 1 117 ? -1.778 10.537 -9.517 1.00 92.38 117 VAL A C 1
ATOM 928 O O . VAL A 1 117 ? -1.789 9.309 -9.602 1.00 92.38 117 VAL A O 1
ATOM 931 N N . GLY A 1 118 ? -0.984 11.303 -10.257 1.00 87.19 118 GLY A N 1
ATOM 932 C CA . GLY A 1 118 ? -0.185 10.811 -11.376 1.00 87.19 118 GLY A CA 1
ATOM 933 C C . GLY A 1 118 ? -0.632 11.438 -12.691 1.00 87.19 118 GLY A C 1
ATOM 934 O O . GLY A 1 118 ? -1.783 11.856 -12.848 1.00 87.19 118 GLY A O 1
ATOM 935 N N . GLU A 1 119 ? 0.303 11.538 -13.625 1.00 82.69 119 GLU A N 1
ATOM 936 C CA . GLU A 1 119 ? 0.055 12.118 -14.937 1.00 82.69 119 GLU A CA 1
ATOM 937 C C . GLU A 1 119 ? -0.316 11.027 -15.938 1.00 82.69 119 GLU A C 1
ATOM 939 O O . GLU A 1 119 ? 0.186 9.909 -15.879 1.00 82.69 119 GLU A O 1
ATOM 944 N N . THR A 1 120 ? -1.190 11.358 -16.885 1.00 79.12 120 THR A N 1
ATOM 945 C CA . THR A 1 120 ? -1.509 10.490 -18.027 1.00 79.12 120 THR A CA 1
ATOM 946 C C . THR A 1 120 ? -1.396 11.289 -19.323 1.00 79.12 120 THR A C 1
ATOM 948 O O . THR A 1 120 ? -2.417 11.594 -19.953 1.00 79.12 120 THR A O 1
ATOM 951 N N . PRO A 1 121 ? -0.186 11.739 -19.696 1.00 77.06 121 PRO A N 1
ATOM 952 C CA . PRO A 1 121 ? 0.002 12.499 -20.917 1.00 77.06 121 PRO A CA 1
ATOM 953 C C . PRO A 1 121 ? -0.323 11.641 -22.145 1.00 77.06 121 PRO A C 1
ATOM 955 O O . PRO A 1 121 ? -0.159 10.423 -22.168 1.00 77.06 121 PRO A O 1
ATOM 958 N N . ALA A 1 122 ? -0.796 12.301 -23.202 1.00 77.12 122 ALA A N 1
ATOM 959 C CA . ALA A 1 122 ? -1.145 11.661 -24.470 1.00 77.12 122 ALA A CA 1
ATOM 960 C C . ALA A 1 122 ? 0.099 11.426 -25.352 1.00 77.12 122 ALA A C 1
ATOM 962 O O . ALA A 1 122 ? 0.111 11.776 -26.530 1.00 77.12 122 ALA A O 1
ATOM 963 N N . ASP A 1 123 ? 1.164 10.878 -24.771 1.00 82.81 123 ASP A N 1
ATOM 964 C CA . ASP A 1 123 ? 2.442 10.601 -25.441 1.00 82.81 123 ASP A CA 1
ATOM 965 C C . ASP A 1 123 ? 2.561 9.148 -25.938 1.00 82.81 123 ASP A C 1
ATOM 967 O O . ASP A 1 123 ? 3.500 8.804 -26.655 1.00 82.81 123 ASP A O 1
ATOM 971 N N . GLY A 1 124 ? 1.591 8.296 -25.592 1.00 76.88 124 GLY A N 1
ATOM 972 C CA . GLY A 1 124 ? 1.602 6.881 -25.948 1.00 76.88 124 GLY A CA 1
ATOM 973 C C . GLY A 1 124 ? 2.572 6.033 -25.117 1.00 76.88 124 GLY A C 1
ATOM 974 O O . GLY A 1 124 ? 2.843 4.896 -25.506 1.00 76.88 124 GLY A O 1
ATOM 975 N N . ALA A 1 125 ? 3.081 6.543 -23.993 1.00 80.62 125 ALA A N 1
ATOM 976 C CA . ALA A 1 125 ? 3.807 5.760 -23.000 1.00 80.62 125 ALA A CA 1
ATOM 977 C C . ALA A 1 125 ? 2.853 5.123 -21.969 1.00 80.62 125 ALA A C 1
ATOM 979 O O . ALA A 1 125 ? 1.645 5.365 -21.968 1.00 80.62 125 ALA A O 1
ATOM 980 N N . ILE A 1 126 ? 3.406 4.251 -21.121 1.00 79.88 126 ILE A N 1
ATOM 981 C CA . ILE A 1 126 ? 2.698 3.682 -19.971 1.00 79.88 126 ILE A CA 1
ATOM 982 C C . ILE A 1 126 ? 3.013 4.551 -18.762 1.00 79.88 126 ILE A C 1
ATOM 984 O O . ILE A 1 126 ? 4.182 4.706 -18.405 1.00 79.88 126 ILE A O 1
ATOM 988 N N . HIS A 1 127 ? 1.973 5.064 -18.116 1.00 82.50 127 HIS A N 1
ATOM 989 C CA . HIS A 1 127 ? 2.095 5.959 -16.974 1.00 82.50 127 HIS A CA 1
ATOM 990 C C . HIS A 1 127 ? 1.608 5.306 -15.698 1.00 82.50 127 HIS A C 1
ATOM 992 O O . HIS A 1 127 ? 0.642 4.545 -15.694 1.00 82.50 127 HIS A O 1
ATOM 998 N N . ARG A 1 128 ? 2.281 5.616 -14.594 1.00 86.88 128 ARG A N 1
ATOM 999 C CA . ARG A 1 128 ? 1.897 5.125 -13.275 1.00 86.88 128 ARG A CA 1
ATOM 1000 C C . ARG A 1 128 ? 0.917 6.102 -12.645 1.00 86.88 128 ARG A C 1
ATOM 1002 O O . ARG A 1 128 ? 1.209 7.289 -12.530 1.00 86.88 128 ARG A O 1
ATOM 1009 N N . VAL A 1 129 ? -0.220 5.584 -12.203 1.00 90.31 129 VAL A N 1
ATOM 1010 C CA . VAL A 1 129 ? -1.268 6.365 -11.550 1.00 90.31 129 VAL A CA 1
ATOM 1011 C C . VAL A 1 129 ? -1.677 5.674 -10.263 1.00 90.31 129 VAL A C 1
ATOM 1013 O O . VAL A 1 129 ? -1.861 4.459 -10.232 1.00 90.31 129 VAL A O 1
ATOM 1016 N N . ALA A 1 130 ? -1.844 6.456 -9.207 1.00 90.81 130 ALA A N 1
ATOM 1017 C CA . ALA A 1 130 ? -2.335 5.986 -7.928 1.00 90.81 130 ALA A CA 1
ATOM 1018 C C . ALA A 1 130 ? -3.766 6.462 -7.698 1.00 90.81 130 ALA A C 1
ATOM 1020 O O . ALA A 1 130 ? -4.050 7.655 -7.772 1.00 90.81 130 ALA A O 1
ATOM 1021 N N . VAL A 1 131 ? -4.661 5.532 -7.380 1.00 91.88 131 VAL A N 1
ATOM 1022 C CA . VAL A 1 131 ? -6.030 5.813 -6.951 1.00 91.88 131 VAL A CA 1
ATOM 1023 C C . VAL A 1 131 ? -6.100 5.666 -5.441 1.00 91.88 131 VAL A C 1
ATOM 1025 O O . VAL A 1 131 ? -5.851 4.593 -4.891 1.00 91.88 131 VAL A O 1
ATOM 1028 N N . PHE A 1 132 ? -6.464 6.762 -4.790 1.00 90.12 132 PHE A N 1
ATOM 1029 C CA . PHE A 1 132 ? -6.736 6.838 -3.370 1.00 90.12 132 PHE A CA 1
ATOM 1030 C C . PHE A 1 132 ? -8.240 6.862 -3.180 1.00 90.12 132 PHE A C 1
ATOM 1032 O O . PHE A 1 132 ? -8.961 7.670 -3.769 1.00 90.12 132 PHE A O 1
ATOM 1039 N N . THR A 1 133 ? -8.719 5.966 -2.345 1.00 87.69 133 THR A N 1
ATOM 1040 C CA . THR A 1 133 ? -10.132 5.806 -2.051 1.00 87.69 133 THR A CA 1
ATOM 1041 C C . THR A 1 133 ? -10.325 5.981 -0.566 1.00 87.69 133 THR A C 1
ATOM 1043 O O . THR A 1 133 ? -9.468 5.562 0.214 1.00 87.69 133 THR A O 1
ATOM 1046 N N . GLU A 1 134 ? -11.450 6.585 -0.194 1.00 79.94 134 GLU A N 1
ATOM 1047 C CA . GLU A 1 134 ? -11.836 6.655 1.201 1.00 79.94 134 GLU A CA 1
ATOM 1048 C C . GLU A 1 134 ? -11.915 5.224 1.732 1.00 79.94 134 GLU A C 1
ATOM 1050 O O . GLU A 1 134 ? -11.231 4.882 2.661 1.00 79.94 134 GLU A O 1
ATOM 1055 N N . GLN A 1 135 ? -12.637 4.311 1.093 1.00 64.81 135 GLN A N 1
ATOM 1056 C CA . GLN A 1 135 ? -12.909 3.019 1.732 1.00 64.81 135 GLN A CA 1
ATOM 1057 C C . GLN A 1 135 ? -11.819 1.969 1.457 1.00 64.81 135 GLN A C 1
ATOM 1059 O O . GLN A 1 135 ? -11.231 1.402 2.365 1.00 64.81 135 GLN A O 1
ATOM 1064 N N . CYS A 1 136 ? -11.445 1.733 0.207 1.00 62.94 136 CYS A N 1
ATOM 1065 C CA . CYS A 1 136 ? -10.571 0.611 -0.162 1.00 62.94 136 CYS A CA 1
ATOM 1066 C C . CYS A 1 136 ? -9.062 0.907 -0.020 1.00 62.94 136 CYS A C 1
ATOM 1068 O O . CYS A 1 136 ? -8.214 0.111 -0.434 1.00 62.94 136 CYS A O 1
ATOM 1070 N N . GLY A 1 137 ? -8.704 2.061 0.548 1.00 79.56 137 GLY A N 1
ATOM 1071 C CA . GLY A 1 137 ? -7.330 2.528 0.637 1.00 79.56 137 GLY A CA 1
ATOM 1072 C C . GLY A 1 137 ? -6.770 2.908 -0.733 1.00 79.56 137 GLY A C 1
ATOM 1073 O O . GLY A 1 137 ? -7.339 3.728 -1.449 1.00 79.56 137 GLY A O 1
ATOM 1074 N N . TYR A 1 138 ? -5.622 2.338 -1.082 1.00 83.12 138 TYR A N 1
ATOM 1075 C CA . TYR A 1 138 ? -4.798 2.767 -2.211 1.00 83.12 138 TYR A CA 1
ATOM 1076 C C . TYR A 1 138 ? -4.519 1.637 -3.204 1.00 83.12 138 TYR A C 1
ATOM 1078 O O . TYR A 1 138 ? -4.204 0.516 -2.781 1.00 83.12 138 TYR A O 1
ATOM 1086 N N . HIS A 1 139 ? -4.569 1.977 -4.494 1.00 83.88 139 HIS A N 1
ATOM 1087 C CA . HIS A 1 139 ? -4.299 1.098 -5.629 1.00 83.88 139 HIS A CA 1
ATOM 1088 C C . HIS A 1 139 ? -3.429 1.799 -6.672 1.00 83.88 139 HIS A C 1
ATOM 1090 O O . HIS A 1 139 ? -3.663 2.962 -6.992 1.00 83.88 139 HIS A O 1
ATOM 1096 N N . GLU A 1 140 ? -2.482 1.075 -7.265 1.00 87.00 140 GLU A N 1
ATOM 1097 C CA . GLU A 1 140 ? -1.701 1.579 -8.393 1.00 87.00 140 GLU A CA 1
ATOM 1098 C C . GLU A 1 140 ? -2.066 0.894 -9.693 1.00 87.00 140 GLU A C 1
ATOM 1100 O O . GLU A 1 140 ? -2.268 -0.320 -9.749 1.00 87.00 140 GLU A O 1
ATOM 1105 N N . PHE A 1 141 ? -2.068 1.690 -10.752 1.00 85.56 141 PHE A N 1
ATOM 1106 C CA . PHE A 1 141 ? -2.341 1.255 -12.103 1.00 85.56 141 PHE A CA 1
ATOM 1107 C C . PHE A 1 141 ? -1.233 1.725 -13.034 1.00 85.56 141 PHE A C 1
ATOM 1109 O O . PHE A 1 141 ? -0.701 2.829 -12.903 1.00 85.56 141 PHE A O 1
ATOM 1116 N N . TRP A 1 142 ? -0.923 0.877 -14.006 1.00 86.75 142 TRP A N 1
ATOM 1117 C CA . TRP A 1 142 ? -0.083 1.213 -15.145 1.00 86.75 142 TRP A CA 1
ATOM 1118 C C . TRP A 1 142 ? -1.015 1.481 -16.325 1.00 86.75 142 TRP A C 1
ATOM 1120 O O . TRP A 1 142 ? -1.542 0.545 -16.919 1.00 86.75 142 TRP A O 1
ATOM 1130 N N . ILE A 1 143 ? -1.270 2.757 -16.599 1.00 86.69 143 ILE A N 1
ATOM 1131 C CA . ILE A 1 143 ? -2.200 3.238 -17.621 1.00 86.69 143 ILE A CA 1
ATOM 1132 C C . ILE A 1 143 ? -1.439 3.360 -18.938 1.00 86.69 143 ILE A C 1
ATOM 1134 O O . ILE A 1 143 ? -0.572 4.221 -19.087 1.00 86.69 143 ILE A O 1
ATOM 1138 N N . GLY A 1 144 ? -1.725 2.462 -19.878 1.00 84.88 144 GLY A N 1
ATOM 1139 C CA . GLY A 1 144 ? -1.085 2.415 -21.185 1.00 84.88 144 GLY A CA 1
ATOM 1140 C C . GLY A 1 144 ? -1.888 3.087 -22.304 1.00 84.88 144 GLY A C 1
ATOM 1141 O O . GLY A 1 144 ? -2.971 3.638 -22.094 1.00 84.88 144 GLY A O 1
ATOM 1142 N N . PRO A 1 145 ? -1.386 3.013 -23.550 1.00 82.00 145 PRO A N 1
ATOM 1143 C CA . PRO A 1 145 ? -2.060 3.583 -24.712 1.00 82.00 145 PRO A CA 1
ATOM 1144 C C . PRO A 1 145 ? -3.421 2.928 -24.970 1.00 82.00 145 PRO A C 1
ATOM 1146 O O . PRO A 1 145 ? -3.505 1.766 -25.383 1.00 82.00 145 PRO A O 1
ATOM 1149 N N . GLY A 1 146 ? -4.486 3.709 -24.787 1.00 82.06 146 GLY A N 1
ATOM 1150 C CA . GLY A 1 146 ? -5.873 3.269 -24.952 1.00 82.06 146 GLY A CA 1
ATOM 1151 C C . GLY A 1 146 ? -6.600 2.982 -23.639 1.00 82.06 146 GLY A C 1
ATOM 1152 O O . GLY A 1 146 ? -7.820 2.830 -23.676 1.00 82.06 146 GLY A O 1
ATOM 1153 N N . ASP A 1 147 ? -5.888 2.969 -22.511 1.00 88.56 147 ASP A N 1
ATOM 1154 C CA . ASP A 1 147 ? -6.502 3.003 -21.188 1.00 88.56 147 ASP A CA 1
ATOM 1155 C C . ASP A 1 147 ? -6.922 4.443 -20.861 1.00 88.56 147 ASP A C 1
ATOM 1157 O O . ASP A 1 147 ? -6.334 5.416 -21.344 1.00 88.56 147 ASP A O 1
ATOM 1161 N N . GLN A 1 148 ? -7.968 4.593 -20.056 1.00 88.69 148 GLN A N 1
ATOM 1162 C CA . GLN A 1 148 ? -8.499 5.888 -19.652 1.00 88.69 148 GLN A CA 1
ATOM 1163 C C . GLN A 1 148 ? -8.710 5.907 -18.148 1.00 88.69 148 GLN A C 1
ATOM 1165 O O . GLN A 1 148 ? -9.269 4.976 -17.575 1.00 88.69 148 GLN A O 1
ATOM 1170 N N . ILE A 1 149 ? -8.310 7.001 -17.510 1.00 90.31 149 ILE A N 1
ATOM 1171 C CA . ILE A 1 149 ? -8.683 7.291 -16.133 1.00 90.31 149 ILE A CA 1
ATOM 1172 C C . ILE A 1 149 ? -9.359 8.652 -16.075 1.00 90.31 149 ILE A C 1
ATOM 1174 O O . ILE A 1 149 ? -8.946 9.604 -16.737 1.00 90.31 149 ILE A O 1
ATOM 1178 N N . SER A 1 150 ? -10.434 8.742 -15.304 1.00 91.06 150 SER A N 1
ATOM 1179 C CA . SER A 1 150 ? -11.171 9.984 -15.116 1.00 91.06 150 SER A CA 1
ATOM 1180 C C . SER A 1 150 ? -11.685 10.097 -13.688 1.00 91.06 150 SER A C 1
ATOM 1182 O O . SER A 1 150 ? -11.978 9.093 -13.041 1.00 91.06 150 SER A O 1
ATOM 1184 N N . ALA A 1 151 ? -11.785 11.329 -13.190 1.00 87.81 151 ALA A N 1
ATOM 1185 C CA . ALA A 1 151 ? -12.406 11.626 -11.909 1.00 87.81 151 ALA A CA 1
ATOM 1186 C C . ALA A 1 151 ? -13.670 12.459 -12.126 1.00 87.81 151 ALA A C 1
ATOM 1188 O O . ALA A 1 151 ? -13.640 13.513 -12.766 1.00 87.81 151 ALA A O 1
ATOM 1189 N N . THR A 1 152 ? -14.776 12.014 -11.547 1.00 83.00 152 THR A N 1
ATOM 1190 C CA . THR A 1 152 ? -16.039 12.744 -11.529 1.00 83.00 152 THR A CA 1
ATOM 1191 C C . THR A 1 152 ? -16.047 13.605 -10.274 1.00 83.00 152 THR A C 1
ATOM 1193 O O . THR A 1 152 ? -16.342 13.117 -9.186 1.00 83.00 152 THR A O 1
ATOM 1196 N N . SER A 1 153 ? -15.673 14.880 -10.394 1.00 65.81 153 SER A N 1
ATOM 1197 C CA . SER A 1 153 ? -15.778 15.840 -9.289 1.00 65.81 153 SER A CA 1
ATOM 1198 C C . SER A 1 153 ? -16.986 16.749 -9.506 1.00 65.81 153 SER A C 1
ATOM 1200 O O . SER A 1 153 ? -17.107 17.373 -10.564 1.00 65.81 153 SER A O 1
ATOM 1202 N N . MET A 1 154 ? -17.870 16.870 -8.510 1.00 45.06 154 MET A N 1
ATOM 1203 C CA . MET A 1 154 ? -18.816 17.986 -8.474 1.00 45.06 154 MET A CA 1
ATOM 1204 C C . MET A 1 154 ? -18.032 19.255 -8.122 1.00 45.06 154 MET A C 1
ATOM 1206 O O . MET A 1 154 ? -17.628 19.441 -6.984 1.00 45.06 154 MET A O 1
ATOM 1210 N N . SER A 1 155 ? -17.759 20.066 -9.148 1.00 44.88 155 SER A N 1
ATOM 1211 C CA . SER A 1 155 ? -17.248 21.447 -9.129 1.00 44.88 155 SER A CA 1
ATOM 1212 C C . SER A 1 155 ? -16.573 21.948 -7.837 1.00 44.88 155 SER A C 1
ATOM 1214 O O . SER A 1 155 ? -17.245 22.321 -6.878 1.00 44.88 155 SER A O 1
ATOM 1216 N N . GLY A 1 156 ? -15.254 22.140 -7.889 1.00 40.25 156 GLY A N 1
ATOM 1217 C CA . GLY A 1 156 ? -14.531 22.946 -6.906 1.00 40.25 156 GLY A CA 1
ATOM 1218 C C . GLY A 1 156 ? -13.092 23.221 -7.337 1.00 40.25 156 GLY A C 1
ATOM 1219 O O . GLY A 1 156 ? -12.228 22.393 -7.107 1.00 40.25 156 GLY A O 1
ATOM 1220 N N . ALA A 1 157 ? -12.881 24.385 -7.963 1.00 37.88 157 ALA A N 1
ATOM 1221 C CA . ALA A 1 157 ? -11.606 25.033 -8.307 1.00 37.88 157 ALA A CA 1
ATOM 1222 C C . ALA A 1 157 ? -10.658 24.322 -9.303 1.00 37.88 157 ALA A C 1
ATOM 1224 O O . ALA A 1 157 ? -9.956 23.365 -8.999 1.00 37.88 157 ALA A O 1
ATOM 1225 N N . ARG A 1 158 ? -10.556 24.900 -10.508 1.00 39.66 158 ARG A N 1
ATOM 1226 C CA . ARG A 1 158 ? -9.444 24.673 -11.440 1.00 39.66 158 ARG A CA 1
ATOM 1227 C C . ARG A 1 158 ? -8.302 25.605 -11.015 1.00 39.66 158 ARG A C 1
ATOM 1229 O O . ARG A 1 158 ? -8.421 26.817 -11.199 1.00 39.66 158 ARG A O 1
ATOM 1236 N N . TYR A 1 159 ? -7.254 25.058 -10.403 1.00 44.47 159 TYR A N 1
ATOM 1237 C CA . TYR A 1 159 ? -6.055 25.806 -10.016 1.00 44.47 159 TYR A CA 1
ATOM 1238 C C . TYR A 1 159 ? -5.366 26.395 -11.258 1.00 44.47 159 TYR A C 1
ATOM 1240 O O . TYR A 1 159 ? -5.289 25.741 -12.301 1.00 44.47 159 TYR A O 1
ATOM 1248 N N . LYS A 1 160 ? -4.909 27.647 -11.163 1.00 41.09 160 LYS A N 1
ATOM 1249 C CA . LYS A 1 160 ? -3.983 28.248 -12.128 1.00 41.09 160 LYS A CA 1
ATOM 1250 C C . LYS A 1 160 ? -2.594 28.175 -11.495 1.00 41.09 160 LYS A C 1
ATOM 1252 O O . LYS A 1 160 ? -2.459 28.760 -10.423 1.00 41.09 160 LYS A O 1
ATOM 1257 N N . PRO A 1 161 ? -1.615 27.505 -12.130 1.00 44.94 161 PRO A N 1
ATOM 1258 C CA . PRO A 1 161 ? -0.243 27.479 -11.641 1.00 44.94 161 PRO A CA 1
ATOM 1259 C C . PRO A 1 161 ? 0.248 28.901 -11.401 1.00 44.94 161 PRO A C 1
ATOM 1261 O O . PRO A 1 161 ? 0.056 29.778 -12.251 1.00 44.94 161 PRO A O 1
ATOM 1264 N N . SER A 1 162 ? 0.807 29.134 -10.223 1.00 59.38 162 SER A N 1
ATOM 1265 C CA . SER A 1 162 ? 1.492 30.375 -9.902 1.00 59.38 162 SER A CA 1
ATOM 1266 C C . SER A 1 162 ? 2.843 30.422 -10.622 1.00 59.38 162 SER A C 1
ATOM 1268 O O . SER A 1 162 ? 3.385 29.393 -11.029 1.00 59.38 162 SER A O 1
ATOM 1270 N N . ASP A 1 163 ? 3.416 31.617 -10.761 1.00 58.84 163 ASP A N 1
ATOM 1271 C CA . ASP A 1 163 ? 4.769 31.773 -11.313 1.00 58.84 163 ASP A CA 1
ATOM 1272 C C . ASP A 1 163 ? 5.827 31.047 -10.453 1.00 58.84 163 ASP A C 1
ATOM 1274 O O . ASP A 1 163 ? 6.901 30.709 -10.946 1.00 58.84 163 ASP A O 1
ATOM 1278 N N . GLU A 1 164 ? 5.509 30.761 -9.186 1.00 50.81 164 GLU A N 1
ATOM 1279 C CA . GLU A 1 164 ? 6.328 29.945 -8.289 1.00 50.81 164 GLU A CA 1
ATOM 1280 C C . GLU A 1 164 ? 6.269 28.455 -8.667 1.00 50.81 164 GLU A C 1
ATOM 1282 O O . GLU A 1 164 ? 7.310 27.809 -8.735 1.00 50.81 164 GLU A O 1
ATOM 1287 N N . ASP A 1 165 ? 5.098 27.922 -9.033 1.00 47.75 165 ASP A N 1
ATOM 1288 C CA . ASP A 1 165 ? 4.951 26.526 -9.487 1.00 47.75 165 ASP A CA 1
ATOM 1289 C C . ASP A 1 165 ? 5.701 26.271 -10.800 1.00 47.75 165 ASP A C 1
ATOM 1291 O O . ASP A 1 165 ? 6.393 25.267 -10.951 1.00 47.75 165 ASP A O 1
ATOM 1295 N N . LEU A 1 166 ? 5.640 27.231 -11.728 1.00 61.41 166 LEU A N 1
ATOM 1296 C CA . LEU A 1 166 ? 6.397 27.170 -12.981 1.00 61.41 166 LEU A CA 1
ATOM 1297 C C . LEU A 1 166 ? 7.911 27.278 -12.745 1.00 61.41 166 LEU A C 1
ATOM 1299 O O . LEU A 1 166 ? 8.700 26.738 -13.524 1.00 61.41 166 LEU A O 1
ATOM 1303 N N . ALA A 1 167 ? 8.330 27.958 -11.672 1.00 63.25 167 ALA A N 1
ATOM 1304 C CA . ALA A 1 167 ? 9.729 28.006 -11.272 1.00 63.25 167 ALA A CA 1
ATOM 1305 C C . ALA A 1 167 ? 10.203 26.641 -10.747 1.00 63.25 167 ALA A C 1
ATOM 1307 O O . ALA A 1 167 ? 11.301 26.223 -11.117 1.00 63.25 167 ALA A O 1
ATOM 1308 N N . TRP A 1 168 ? 9.376 25.918 -9.981 1.00 50.09 168 TRP A N 1
ATOM 1309 C CA . TRP A 1 168 ? 9.671 24.554 -9.520 1.00 50.09 168 TRP A CA 1
ATOM 1310 C C . TRP A 1 168 ? 9.729 23.531 -10.666 1.00 50.09 168 TRP A C 1
ATOM 1312 O O . TRP A 1 168 ? 10.658 22.728 -10.688 1.00 50.09 168 TRP A O 1
ATOM 1322 N N . ASP A 1 169 ? 8.843 23.618 -11.664 1.00 48.81 169 ASP A N 1
ATOM 1323 C CA . ASP A 1 169 ? 8.871 22.753 -12.863 1.00 48.81 169 ASP A CA 1
ATOM 1324 C C . ASP A 1 169 ? 10.119 22.970 -13.738 1.00 48.81 169 ASP A C 1
ATOM 1326 O O . ASP A 1 169 ? 10.548 22.089 -14.486 1.00 48.81 169 ASP A O 1
ATOM 1330 N N . SER A 1 170 ? 10.714 24.164 -13.657 1.00 49.69 170 SER A N 1
ATOM 1331 C CA . SER A 1 170 ? 11.946 24.514 -14.371 1.00 49.69 170 SER A CA 1
ATOM 1332 C C . SER A 1 170 ? 13.227 24.177 -13.598 1.00 49.69 170 SER A C 1
ATOM 1334 O O . SER A 1 170 ? 14.324 24.250 -14.164 1.00 49.69 170 SER A O 1
ATOM 1336 N N . MET A 1 171 ? 13.114 23.794 -12.320 1.00 46.00 171 MET A N 1
ATOM 1337 C CA . MET A 1 171 ? 14.249 23.277 -11.566 1.00 46.00 171 MET A CA 1
ATOM 1338 C C . MET A 1 171 ? 14.569 21.866 -12.057 1.00 46.00 171 MET A C 1
ATOM 1340 O O . MET A 1 171 ? 13.691 21.014 -12.168 1.00 46.00 171 MET A O 1
ATOM 1344 N N . ALA A 1 172 ? 15.849 21.597 -12.336 1.00 37.62 172 ALA A N 1
ATOM 1345 C CA . ALA A 1 172 ? 16.301 20.225 -12.542 1.00 37.62 172 ALA A CA 1
ATOM 1346 C C . ALA A 1 172 ? 15.816 19.387 -11.350 1.00 37.62 172 ALA A C 1
ATOM 1348 O O . ALA A 1 172 ? 15.983 19.861 -10.221 1.00 37.62 172 ALA A O 1
ATOM 1349 N N . PRO A 1 173 ? 15.204 18.207 -11.570 1.00 42.12 173 PRO A N 1
ATOM 1350 C CA . PRO A 1 173 ? 14.615 17.425 -10.499 1.00 42.12 173 PRO A CA 1
ATOM 1351 C C . PRO A 1 173 ? 15.678 17.192 -9.433 1.00 42.12 173 PRO A C 1
ATOM 1353 O O . PRO A 1 173 ? 16.585 16.376 -9.594 1.00 42.12 173 PRO A O 1
ATOM 1356 N N . VAL A 1 174 ? 15.563 17.925 -8.329 1.00 41.97 174 VAL A N 1
ATOM 1357 C CA . VAL A 1 174 ? 16.284 17.644 -7.096 1.00 41.97 174 VAL A CA 1
ATOM 1358 C C . VAL A 1 174 ? 15.554 16.486 -6.443 1.00 41.97 174 VAL A C 1
ATOM 1360 O O . VAL A 1 174 ? 14.973 16.594 -5.368 1.00 41.97 174 VAL A O 1
ATOM 1363 N N . GLY A 1 175 ? 15.600 15.335 -7.117 1.00 39.72 175 GLY A N 1
ATOM 1364 C CA . GLY A 1 175 ? 15.640 14.087 -6.396 1.00 39.72 175 GLY A CA 1
ATOM 1365 C C . GLY A 1 175 ? 16.831 14.216 -5.463 1.00 39.72 175 GLY A C 1
ATOM 1366 O O . GLY A 1 175 ? 17.978 14.109 -5.894 1.00 39.72 175 GLY A O 1
ATOM 1367 N N . ARG A 1 176 ? 16.560 14.520 -4.192 1.00 42.94 176 ARG A N 1
ATOM 1368 C CA . ARG A 1 176 ? 17.429 14.096 -3.103 1.00 42.94 176 ARG A CA 1
ATOM 1369 C C . ARG A 1 176 ? 17.552 12.590 -3.262 1.00 42.94 176 ARG A C 1
ATOM 1371 O O . ARG A 1 176 ? 16.666 11.859 -2.848 1.00 42.94 176 ARG A O 1
ATOM 1378 N N . GLU A 1 177 ? 18.572 12.196 -4.008 1.00 40.69 177 GLU A N 1
ATOM 1379 C CA . GLU A 1 177 ? 19.179 10.879 -4.082 1.00 40.69 177 GLU A CA 1
ATOM 1380 C C . GLU A 1 177 ? 18.216 9.742 -3.717 1.00 40.69 177 GLU A C 1
ATOM 1382 O O . GLU A 1 177 ? 18.210 9.216 -2.605 1.00 40.69 177 GLU A O 1
ATOM 1387 N N . PHE A 1 178 ? 17.424 9.320 -4.705 1.00 39.00 178 PHE A N 1
ATOM 1388 C CA . PHE A 1 178 ? 17.116 7.900 -4.851 1.00 39.00 178 PHE A CA 1
ATOM 1389 C C . PHE A 1 178 ? 18.475 7.176 -4.866 1.00 39.00 178 PHE A C 1
ATOM 1391 O O . PHE A 1 178 ? 19.175 7.205 -5.877 1.00 39.00 178 PHE A O 1
ATOM 1398 N N . GLY A 1 179 ? 18.889 6.653 -3.708 1.00 42.16 179 GLY A N 1
ATOM 1399 C CA . GLY A 1 179 ? 20.254 6.179 -3.457 1.00 42.16 179 GLY A CA 1
ATOM 1400 C C . GLY A 1 179 ? 21.026 6.930 -2.366 1.00 42.16 179 GLY A C 1
ATOM 1401 O O . GLY A 1 179 ? 22.249 6.815 -2.340 1.00 42.16 179 GLY A O 1
ATOM 1402 N N . SER A 1 180 ? 20.360 7.682 -1.475 1.00 47.81 180 SER A N 1
ATOM 1403 C CA . SER A 1 180 ? 21.011 8.174 -0.256 1.00 47.81 180 SER A CA 1
ATOM 1404 C C . SER A 1 180 ? 21.717 6.998 0.435 1.00 47.81 180 SER A C 1
ATOM 1406 O O . SER A 1 180 ? 21.063 5.978 0.680 1.00 47.81 180 SER A O 1
ATOM 1408 N N . PRO A 1 181 ? 23.012 7.123 0.782 1.00 56.56 181 PRO A N 1
ATOM 1409 C CA . PRO A 1 181 ? 23.738 6.101 1.540 1.00 56.56 181 PRO A CA 1
ATOM 1410 C C . PRO A 1 181 ? 23.043 5.712 2.853 1.00 56.56 181 PRO A C 1
ATOM 1412 O O . PRO A 1 181 ? 23.331 4.662 3.416 1.00 56.56 181 PRO A O 1
ATOM 1415 N N . ASP A 1 182 ? 22.130 6.563 3.330 1.00 58.56 182 ASP A N 1
ATOM 1416 C CA . ASP A 1 182 ? 21.389 6.396 4.571 1.00 58.56 182 ASP A CA 1
ATOM 1417 C C . ASP A 1 182 ? 19.961 5.856 4.367 1.00 58.56 182 ASP A C 1
ATOM 1419 O O . ASP A 1 182 ? 19.227 5.754 5.345 1.00 58.56 182 ASP A O 1
ATOM 1423 N N . PHE A 1 183 ? 19.528 5.500 3.147 1.00 59.12 183 PHE A N 1
ATOM 1424 C CA . PHE A 1 183 ? 18.170 4.975 2.920 1.00 59.12 183 PHE A CA 1
ATOM 1425 C C . PHE A 1 183 ? 17.886 3.738 3.778 1.00 59.12 183 PHE A C 1
ATOM 1427 O O . PHE A 1 183 ? 16.885 3.697 4.489 1.00 59.12 183 PHE A O 1
ATOM 1434 N N . ASP A 1 184 ? 18.802 2.768 3.772 1.00 66.38 184 ASP A N 1
ATOM 1435 C CA . ASP A 1 184 ? 18.669 1.551 4.577 1.00 66.38 184 ASP A CA 1
ATOM 1436 C C . ASP A 1 184 ? 18.625 1.877 6.073 1.00 66.38 184 ASP A C 1
ATOM 1438 O O . ASP A 1 184 ? 17.846 1.299 6.828 1.00 66.38 184 ASP A O 1
ATOM 1442 N N . LYS A 1 185 ? 19.406 2.875 6.498 1.00 74.31 185 LYS A N 1
ATOM 1443 C CA . LYS A 1 185 ? 19.423 3.348 7.881 1.00 74.31 185 LYS A CA 1
ATOM 1444 C C . LYS A 1 185 ? 18.093 3.998 8.278 1.00 74.31 185 LYS A C 1
ATOM 1446 O O . LYS A 1 185 ? 17.599 3.717 9.365 1.00 74.31 185 LYS A O 1
ATOM 1451 N N . LEU A 1 186 ? 17.517 4.844 7.425 1.00 66.19 186 LEU A N 1
ATOM 1452 C CA . LEU A 1 186 ? 16.224 5.489 7.673 1.00 66.19 186 LEU A CA 1
ATOM 1453 C C . LEU A 1 186 ? 15.088 4.460 7.693 1.00 66.19 186 LEU A C 1
ATOM 1455 O O . LEU A 1 186 ? 14.271 4.473 8.607 1.00 66.19 186 LEU A O 1
ATOM 1459 N N . MET A 1 187 ? 15.100 3.502 6.764 1.00 67.12 187 MET A N 1
ATOM 1460 C CA . MET A 1 187 ? 14.162 2.376 6.761 1.00 67.12 187 MET A CA 1
ATOM 1461 C C . MET A 1 187 ? 14.267 1.534 8.040 1.00 67.12 187 MET A C 1
ATOM 1463 O O . MET A 1 187 ? 13.246 1.142 8.606 1.00 67.12 187 MET A O 1
ATOM 1467 N N . ASP A 1 188 ? 15.483 1.278 8.529 1.00 72.38 188 ASP A N 1
ATOM 1468 C CA . ASP A 1 188 ? 15.714 0.586 9.799 1.00 72.38 188 ASP A CA 1
ATOM 1469 C C . ASP A 1 188 ? 15.214 1.395 11.005 1.00 72.38 188 ASP A C 1
ATOM 1471 O O . ASP A 1 188 ? 14.707 0.822 11.974 1.00 72.38 188 ASP A O 1
ATOM 1475 N N . GLU A 1 189 ? 15.389 2.716 10.988 1.00 74.62 189 GLU A N 1
ATOM 1476 C CA . GLU A 1 189 ? 14.901 3.626 12.027 1.00 74.62 189 GLU A CA 1
ATOM 1477 C C . GLU A 1 189 ? 13.367 3.656 12.059 1.00 74.62 189 GLU A C 1
ATOM 1479 O O . GLU A 1 189 ? 12.781 3.466 13.130 1.00 74.62 189 GLU A O 1
ATOM 1484 N N . ASP A 1 190 ? 12.717 3.764 10.901 1.00 71.69 190 ASP A N 1
ATOM 1485 C CA . ASP A 1 190 ? 11.259 3.719 10.769 1.00 71.69 190 ASP A CA 1
ATOM 1486 C C . ASP A 1 190 ? 10.695 2.358 11.180 1.00 71.69 190 ASP A C 1
ATOM 1488 O O . ASP A 1 190 ? 9.712 2.288 11.920 1.00 71.69 190 ASP A O 1
ATOM 1492 N N . ALA A 1 191 ? 11.347 1.260 10.785 1.00 72.94 191 ALA A N 1
ATOM 1493 C CA . ALA A 1 191 ? 10.954 -0.085 11.194 1.00 72.94 191 ALA A CA 1
ATOM 1494 C C . ALA A 1 191 ? 11.065 -0.277 12.717 1.00 72.94 191 ALA A C 1
ATOM 1496 O O . ALA A 1 191 ? 10.172 -0.863 13.338 1.00 72.94 191 ALA A O 1
ATOM 1497 N N . LYS A 1 192 ? 12.130 0.240 13.348 1.00 81.12 192 LYS A N 1
ATOM 1498 C CA . LYS A 1 192 ? 12.294 0.212 14.814 1.00 81.12 192 LYS A CA 1
ATOM 1499 C C . LYS A 1 192 ? 11.229 1.047 15.511 1.00 81.12 192 LYS A C 1
ATOM 1501 O O . LYS A 1 192 ? 10.657 0.581 16.498 1.00 81.12 192 LYS A O 1
ATOM 1506 N N . LYS A 1 193 ? 10.959 2.252 15.004 1.00 81.31 193 LYS A N 1
ATOM 1507 C CA . LYS A 1 193 ? 9.946 3.150 15.560 1.00 81.31 193 LYS A CA 1
ATOM 1508 C C . LYS A 1 193 ? 8.560 2.522 15.463 1.00 81.31 193 LYS A C 1
ATOM 1510 O O . LYS A 1 193 ? 7.896 2.370 16.482 1.00 81.31 193 LYS A O 1
ATOM 1515 N N . PHE A 1 194 ? 8.187 2.041 14.280 1.00 81.00 194 PHE A N 1
ATOM 1516 C CA . PHE A 1 194 ? 6.937 1.321 14.062 1.00 81.00 194 PHE A CA 1
ATOM 1517 C C . PHE A 1 194 ? 6.792 0.129 15.014 1.00 81.00 194 PHE A C 1
ATOM 1519 O O . PHE A 1 194 ? 5.758 -0.031 15.657 1.00 81.00 194 PHE A O 1
ATOM 1526 N N . LYS A 1 195 ? 7.842 -0.687 15.167 1.00 84.12 195 LYS A N 1
ATOM 1527 C CA . LYS A 1 195 ? 7.814 -1.836 16.080 1.00 84.12 195 LYS A CA 1
ATOM 1528 C C . LYS A 1 195 ? 7.595 -1.420 17.539 1.00 84.12 195 LYS A C 1
ATOM 1530 O O . LYS A 1 195 ? 6.897 -2.127 18.266 1.00 84.12 195 LYS A O 1
ATOM 1535 N N . SER A 1 196 ? 8.188 -0.303 17.961 1.00 86.38 196 SER A N 1
ATOM 1536 C CA . SER A 1 196 ? 8.003 0.267 19.300 1.00 86.38 196 SER A CA 1
ATOM 1537 C C . SER A 1 196 ? 6.571 0.764 19.511 1.00 86.38 196 SER A C 1
ATOM 1539 O O . SER A 1 196 ? 5.934 0.387 20.495 1.00 86.38 196 SER A O 1
ATOM 1541 N N . ASP A 1 197 ? 6.051 1.553 18.571 1.00 85.00 197 ASP A N 1
ATOM 1542 C CA . ASP A 1 197 ? 4.690 2.098 18.619 1.00 85.00 197 ASP A CA 1
ATOM 1543 C C . ASP A 1 197 ? 3.654 0.959 18.637 1.00 85.00 197 ASP A C 1
ATOM 1545 O O . ASP A 1 197 ? 2.731 0.952 19.456 1.00 85.00 197 ASP A O 1
ATOM 1549 N N . LEU A 1 198 ? 3.871 -0.073 17.813 1.00 85.88 198 LEU A N 1
ATOM 1550 C CA . LEU A 1 198 ? 3.010 -1.251 17.745 1.00 85.88 198 LEU A CA 1
ATOM 1551 C C . LEU A 1 198 ? 3.019 -2.028 19.063 1.00 85.88 198 LEU A C 1
ATOM 1553 O O . LEU A 1 198 ? 1.958 -2.384 19.571 1.00 85.88 198 LEU A O 1
ATOM 1557 N N . ALA A 1 199 ? 4.193 -2.252 19.660 1.00 89.25 199 ALA A N 1
ATOM 1558 C CA . ALA A 1 199 ? 4.299 -2.911 20.961 1.00 89.25 199 ALA A CA 1
ATOM 1559 C C . ALA A 1 199 ? 3.570 -2.122 22.063 1.00 89.25 199 ALA A C 1
ATOM 1561 O O . ALA A 1 199 ? 2.866 -2.706 22.890 1.00 89.25 199 ALA A O 1
ATOM 1562 N N . GLN A 1 200 ? 3.685 -0.791 22.056 1.00 87.50 200 GLN A N 1
ATOM 1563 C CA . GLN A 1 200 ? 2.982 0.061 23.012 1.00 87.50 200 GLN A CA 1
ATOM 1564 C C . GLN A 1 200 ? 1.461 -0.008 22.817 1.00 87.50 200 GLN A C 1
ATOM 1566 O O . GLN A 1 200 ? 0.711 -0.052 23.796 1.00 87.50 200 GLN A O 1
ATOM 1571 N N . TRP A 1 201 ? 0.994 -0.029 21.570 1.00 85.81 201 TRP A N 1
ATOM 1572 C CA . TRP A 1 201 ? -0.425 -0.155 21.260 1.00 85.81 201 TRP A CA 1
ATOM 1573 C C . TRP A 1 201 ? -0.989 -1.519 21.673 1.00 85.81 201 TRP A C 1
ATOM 1575 O O . TRP A 1 201 ? -2.050 -1.574 22.298 1.00 85.81 201 TRP A O 1
ATOM 1585 N N . ILE A 1 202 ? -0.254 -2.607 21.426 1.00 89.12 202 ILE A N 1
ATOM 1586 C CA . ILE A 1 202 ? -0.600 -3.952 21.904 1.00 89.12 202 ILE A CA 1
ATOM 1587 C C . ILE A 1 202 ? -0.712 -3.964 23.428 1.00 89.12 202 ILE A C 1
ATOM 1589 O O . ILE A 1 202 ? -1.700 -4.471 23.956 1.00 89.12 202 ILE A O 1
ATOM 1593 N N . GLN A 1 203 ? 0.248 -3.366 24.141 1.00 88.06 203 GLN A N 1
ATOM 1594 C CA . GLN A 1 203 ? 0.210 -3.300 25.602 1.00 88.06 203 GLN A CA 1
ATOM 1595 C C . GLN A 1 203 ? -1.034 -2.548 26.094 1.00 88.06 203 GLN A C 1
ATOM 1597 O O . GLN A 1 203 ? -1.780 -3.071 26.918 1.00 88.06 203 GLN A O 1
ATOM 1602 N N . LYS A 1 204 ? -1.323 -1.367 25.530 1.00 85.25 204 LYS A N 1
ATOM 1603 C CA . LYS A 1 204 ? -2.538 -0.594 25.851 1.00 85.25 204 LYS A CA 1
ATOM 1604 C C . LYS A 1 204 ? -3.821 -1.376 25.549 1.00 85.25 204 LYS A C 1
ATOM 1606 O O . LYS A 1 204 ? -4.786 -1.288 26.306 1.00 85.25 204 LYS A O 1
ATOM 1611 N N . SER A 1 205 ? -3.834 -2.139 24.458 1.00 83.06 205 SER A N 1
ATOM 1612 C CA . SER A 1 205 ? -4.964 -2.993 24.072 1.00 83.06 205 SER A CA 1
ATOM 1613 C C . SER A 1 205 ? -5.143 -4.163 25.037 1.00 83.06 205 SER A C 1
ATOM 1615 O O . SER A 1 205 ? -6.268 -4.489 25.404 1.00 83.06 205 SER A O 1
ATOM 1617 N N . SER A 1 206 ? -4.038 -4.760 25.488 1.00 84.56 206 SER A N 1
ATOM 1618 C CA . SER A 1 206 ? -4.023 -5.843 26.469 1.00 84.56 206 SER A CA 1
ATOM 1619 C C . SER A 1 206 ? -4.476 -5.374 27.853 1.00 84.56 206 SER A C 1
ATOM 1621 O O . SER A 1 206 ? -5.228 -6.080 28.516 1.00 84.56 206 SER A O 1
ATOM 1623 N N . ASP A 1 207 ? -4.056 -4.186 28.290 1.00 81.31 207 ASP A N 1
ATOM 1624 C CA . ASP A 1 207 ? -4.418 -3.633 29.602 1.00 81.31 207 ASP A CA 1
ATOM 1625 C C . ASP A 1 207 ? -5.898 -3.226 29.671 1.00 81.31 207 ASP A C 1
ATOM 1627 O O . ASP A 1 207 ? -6.527 -3.295 30.727 1.00 81.31 207 ASP A O 1
ATOM 1631 N N . ALA A 1 208 ? -6.469 -2.829 28.531 1.00 70.06 208 ALA A N 1
ATOM 1632 C CA . ALA A 1 208 ? -7.888 -2.521 28.388 1.00 70.06 208 ALA A CA 1
ATOM 1633 C C . ALA A 1 208 ? -8.769 -3.770 28.181 1.00 70.06 208 ALA A C 1
ATOM 1635 O O . ALA A 1 208 ? -9.988 -3.635 28.050 1.00 70.06 208 ALA A O 1
ATOM 1636 N N . ASN A 1 209 ? -8.176 -4.968 28.115 1.00 66.75 209 ASN A N 1
ATOM 1637 C CA . ASN A 1 209 ? -8.872 -6.176 27.694 1.00 66.75 209 ASN A CA 1
ATOM 1638 C C . ASN A 1 209 ? -9.889 -6.637 28.754 1.00 66.75 209 ASN A C 1
ATOM 1640 O O . ASN A 1 209 ? -9.545 -7.138 29.825 1.00 66.75 209 ASN A O 1
ATOM 1644 N N . VAL A 1 210 ? -11.171 -6.469 28.432 1.00 61.12 210 VAL A N 1
ATOM 1645 C CA . VAL A 1 210 ? -12.295 -7.113 29.116 1.00 61.12 210 VAL A CA 1
ATOM 1646 C C . VAL A 1 210 ? -12.644 -8.338 28.288 1.00 61.12 210 VAL A C 1
ATOM 1648 O O . VAL A 1 210 ? -12.897 -8.168 27.102 1.00 61.12 210 VAL A O 1
ATOM 1651 N N . ALA A 1 211 ? -12.683 -9.530 28.898 1.00 63.50 211 ALA A N 1
ATOM 1652 C CA . ALA A 1 211 ? -12.982 -10.800 28.226 1.00 63.50 211 ALA A CA 1
ATOM 1653 C C . ALA A 1 211 ? -14.078 -10.639 27.154 1.00 63.50 211 ALA A C 1
ATOM 1655 O O . ALA A 1 211 ? -15.258 -10.464 27.475 1.00 63.50 211 ALA A O 1
ATOM 1656 N N . LEU A 1 212 ? -13.660 -10.636 25.887 1.00 66.81 212 LEU A N 1
ATOM 1657 C CA . LEU A 1 212 ? -14.537 -10.375 24.757 1.00 66.81 212 LEU A CA 1
ATOM 1658 C C . LEU A 1 212 ? -15.283 -11.662 24.408 1.00 66.81 212 LEU A C 1
ATOM 1660 O O . LEU A 1 212 ? -14.673 -12.701 24.171 1.00 66.81 212 LEU A O 1
ATOM 1664 N N . GLN A 1 213 ? -16.612 -11.594 24.374 1.00 72.69 213 GLN A N 1
ATOM 1665 C CA . GLN A 1 213 ? -17.396 -12.582 23.640 1.00 72.69 213 GLN A CA 1
ATOM 1666 C C . GLN A 1 213 ? -17.319 -12.180 22.169 1.00 72.69 213 GLN A C 1
ATOM 1668 O O . GLN A 1 213 ? -17.775 -11.090 21.829 1.00 72.69 213 GLN A O 1
ATOM 1673 N N . LEU A 1 214 ? -16.659 -13.012 21.364 1.00 73.81 214 LEU A N 1
ATOM 1674 C CA . LEU A 1 214 ? -16.496 -12.811 19.928 1.00 73.81 214 LEU A CA 1
ATOM 1675 C C . LEU A 1 214 ? -17.485 -13.701 19.178 1.00 73.81 214 LEU A C 1
ATOM 1677 O O . LEU A 1 214 ? -17.628 -14.880 19.515 1.00 73.81 214 LEU A O 1
ATOM 1681 N N . GLU A 1 215 ? -18.128 -13.140 18.164 1.00 79.62 215 GLU A N 1
ATOM 1682 C CA . GLU A 1 215 ? -18.908 -13.899 17.184 1.00 79.62 215 GLU A CA 1
ATOM 1683 C C . GLU A 1 215 ? -17.978 -14.665 16.212 1.00 79.62 215 GLU A C 1
ATOM 1685 O O . GLU A 1 215 ? -16.760 -14.469 16.186 1.00 79.62 215 GLU A O 1
ATOM 1690 N N . GLU A 1 216 ? -18.523 -15.606 15.434 1.00 74.88 216 GLU A N 1
ATOM 1691 C CA . GLU A 1 216 ? -17.728 -16.509 14.577 1.00 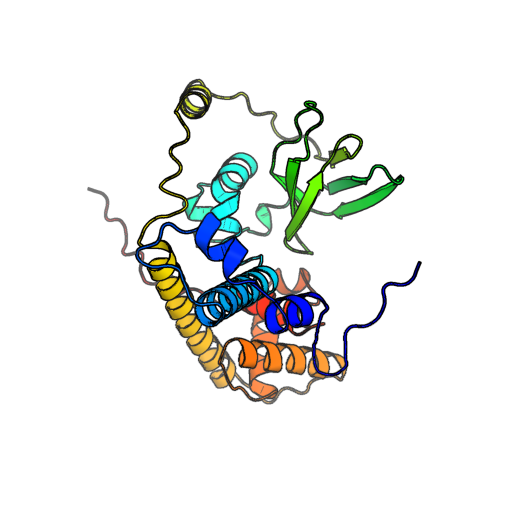74.88 216 GLU A CA 1
ATOM 1692 C C . GLU A 1 216 ? -16.902 -15.767 13.505 1.00 74.88 216 GLU A C 1
ATOM 1694 O O . GLU A 1 216 ? -15.764 -16.149 13.218 1.00 74.88 216 GLU A O 1
ATOM 1699 N N . ASP A 1 217 ? -17.447 -14.686 12.952 1.00 71.38 217 ASP A N 1
ATOM 1700 C CA . ASP A 1 217 ? -16.777 -13.779 12.018 1.00 71.38 217 ASP A CA 1
ATOM 1701 C C . ASP A 1 217 ? -15.669 -12.963 12.704 1.00 71.38 217 ASP A C 1
ATOM 1703 O O . ASP A 1 217 ? -14.540 -12.919 12.212 1.00 71.38 217 ASP A O 1
ATOM 1707 N N . GLU A 1 218 ? -15.932 -12.430 13.898 1.00 78.69 218 GLU A N 1
ATOM 1708 C CA . GLU A 1 218 ? -14.939 -11.699 14.696 1.00 78.69 218 GLU A CA 1
ATOM 1709 C C . GLU A 1 218 ? -13.746 -12.580 15.114 1.00 78.69 218 GLU A C 1
ATOM 1711 O O . GLU A 1 218 ? -12.616 -12.097 15.227 1.00 78.69 218 GLU A O 1
ATOM 1716 N N . ILE A 1 219 ? -13.962 -13.886 15.316 1.00 82.62 219 ILE A N 1
ATOM 1717 C CA . ILE A 1 219 ? -12.887 -14.854 15.591 1.00 82.62 219 ILE A CA 1
ATOM 1718 C C . ILE A 1 219 ? -11.977 -15.026 14.372 1.00 82.62 219 ILE A C 1
ATOM 1720 O O . ILE A 1 219 ? -10.758 -15.150 14.529 1.00 82.62 219 ILE A O 1
ATOM 1724 N N . SER A 1 220 ? -12.547 -15.068 13.165 1.00 81.69 220 SER A N 1
ATOM 1725 C CA . SER A 1 220 ? -11.772 -15.177 11.926 1.00 81.69 220 SER A CA 1
ATOM 1726 C C . SER A 1 220 ? -10.891 -13.942 11.726 1.00 81.69 220 SER A C 1
ATOM 1728 O O . SER A 1 220 ? -9.687 -14.073 11.500 1.00 81.69 220 SER A O 1
ATOM 1730 N N . ASP A 1 221 ? -11.462 -12.755 11.913 1.00 83.25 221 ASP A N 1
ATOM 1731 C CA . ASP A 1 221 ? -10.742 -11.484 11.828 1.00 83.25 221 ASP A CA 1
ATOM 1732 C C . ASP A 1 221 ? -9.632 -11.393 12.884 1.00 83.25 221 ASP A C 1
ATOM 1734 O O . ASP A 1 221 ? -8.474 -11.109 12.569 1.00 83.25 221 ASP A O 1
ATOM 1738 N N . ALA A 1 222 ? -9.936 -11.736 14.139 1.00 87.31 222 ALA A N 1
ATOM 1739 C CA . ALA A 1 222 ? -8.950 -11.752 15.215 1.00 87.31 222 ALA A CA 1
ATOM 1740 C C . ALA A 1 222 ? -7.782 -12.712 14.930 1.00 87.31 222 ALA A C 1
ATOM 1742 O O . ALA A 1 222 ? -6.641 -12.410 15.284 1.00 87.31 222 ALA A O 1
ATOM 1743 N N . ARG A 1 223 ? -8.026 -13.849 14.262 1.00 86.50 223 ARG A N 1
ATOM 1744 C CA . ARG A 1 223 ? -6.958 -14.770 13.829 1.00 86.50 223 ARG A CA 1
ATOM 1745 C C . ARG A 1 223 ? -6.078 -14.165 12.747 1.00 86.50 223 ARG A C 1
ATOM 1747 O O . ARG A 1 223 ? -4.860 -14.308 12.818 1.00 86.50 223 ARG A O 1
ATOM 1754 N N . ASN A 1 224 ? -6.663 -13.485 11.770 1.00 83.62 224 ASN A N 1
ATOM 1755 C CA . ASN A 1 224 ? -5.891 -12.814 10.729 1.00 83.62 224 ASN A CA 1
ATOM 1756 C C . ASN A 1 224 ? -5.044 -11.673 11.308 1.00 83.62 224 ASN A C 1
ATOM 1758 O O . ASN A 1 224 ? -3.872 -11.549 10.959 1.00 83.62 224 ASN A O 1
ATOM 1762 N N . VAL A 1 225 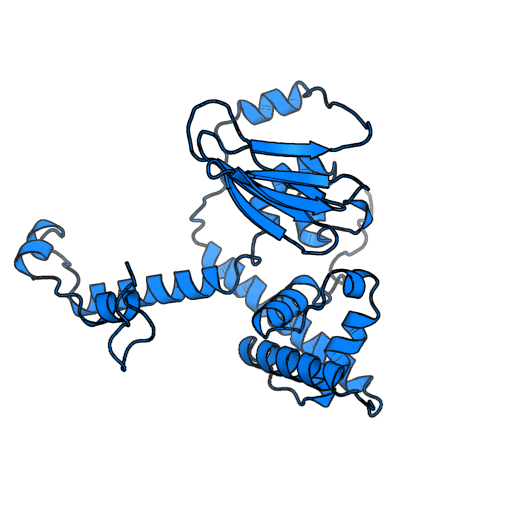? -5.581 -10.918 12.272 1.00 87.62 225 VAL A N 1
ATOM 1763 C CA . VAL A 1 225 ? -4.826 -9.915 13.042 1.00 87.62 225 VAL A CA 1
ATOM 1764 C C . VAL A 1 225 ? -3.716 -10.560 13.868 1.00 87.62 225 VAL A C 1
ATOM 1766 O O . VAL A 1 225 ? -2.599 -10.053 13.884 1.00 87.62 225 VAL A O 1
ATOM 1769 N N . GLN A 1 226 ? -3.976 -11.699 14.512 1.00 91.69 226 GLN A N 1
ATOM 1770 C CA . GLN A 1 226 ? -2.959 -12.432 15.268 1.00 91.69 226 GLN A CA 1
ATOM 1771 C C . GLN A 1 226 ? -1.795 -12.877 14.372 1.00 91.69 226 GLN A C 1
ATOM 1773 O O . GLN A 1 226 ? -0.636 -12.685 14.732 1.00 91.69 226 GLN A O 1
ATOM 1778 N N . LEU A 1 227 ? -2.096 -13.451 13.204 1.00 83.38 227 LEU A N 1
ATOM 1779 C CA . LEU A 1 227 ? -1.084 -13.871 12.234 1.00 83.38 227 LEU A CA 1
ATOM 1780 C C . LEU A 1 227 ? -0.300 -12.673 11.689 1.00 83.38 227 LEU A C 1
ATOM 1782 O O . LEU A 1 227 ? 0.921 -12.738 11.597 1.00 83.38 227 LEU A O 1
ATOM 1786 N N . ALA A 1 228 ? -0.976 -11.560 11.406 1.00 83.06 228 ALA A N 1
ATOM 1787 C CA . ALA A 1 228 ? -0.324 -10.338 10.953 1.00 83.06 228 ALA A CA 1
ATOM 1788 C C . ALA A 1 228 ? 0.620 -9.764 12.019 1.00 83.06 228 ALA A C 1
ATOM 1790 O O . ALA A 1 228 ? 1.747 -9.383 11.717 1.00 83.06 228 ALA A O 1
ATOM 1791 N N . LEU A 1 229 ? 0.195 -9.741 13.284 1.00 87.25 229 LEU A N 1
ATOM 1792 C CA . LEU A 1 229 ? 1.044 -9.327 14.400 1.00 87.25 229 LEU A CA 1
ATOM 1793 C C . LEU A 1 229 ? 2.264 -10.244 14.542 1.00 87.25 229 LEU A C 1
ATOM 1795 O O . LEU A 1 229 ? 3.374 -9.742 14.720 1.00 87.25 229 LEU A O 1
ATOM 1799 N N . HIS A 1 230 ? 2.085 -11.555 14.370 1.00 86.31 230 HIS A N 1
ATOM 1800 C CA . HIS A 1 230 ? 3.188 -12.514 14.363 1.00 86.31 230 HIS A CA 1
ATOM 1801 C C . HIS A 1 230 ? 4.188 -12.238 13.227 1.00 86.31 230 HIS A C 1
ATOM 1803 O O . HIS A 1 230 ? 5.393 -12.189 13.474 1.00 86.31 230 HIS A O 1
ATOM 1809 N N . GLU A 1 231 ? 3.712 -11.972 12.005 1.00 83.62 231 GLU A N 1
ATOM 1810 C CA . GLU A 1 231 ? 4.562 -11.579 10.867 1.00 83.62 231 GLU A CA 1
ATOM 1811 C C . GLU A 1 231 ? 5.324 -10.268 11.127 1.00 83.62 231 GLU A C 1
ATOM 1813 O O . GLU A 1 231 ? 6.474 -10.118 10.711 1.00 83.62 231 GLU A O 1
ATOM 1818 N N . LEU A 1 232 ? 4.727 -9.344 11.885 1.00 80.81 232 LEU A N 1
ATOM 1819 C CA . LEU A 1 232 ? 5.360 -8.103 12.348 1.00 80.81 232 LEU A CA 1
ATOM 1820 C C . LEU A 1 232 ? 6.269 -8.305 13.583 1.00 80.81 232 LEU A C 1
ATOM 1822 O O . LEU A 1 232 ? 6.808 -7.343 14.141 1.00 80.81 232 LEU A O 1
ATOM 1826 N N . GLY A 1 233 ? 6.481 -9.555 14.005 1.00 85.25 233 GLY A N 1
ATOM 1827 C CA . GLY A 1 233 ? 7.368 -9.934 15.101 1.00 85.25 233 GLY A CA 1
ATOM 1828 C C . GLY A 1 233 ? 6.788 -9.687 16.493 1.00 85.25 233 GLY A C 1
ATOM 1829 O O . GLY A 1 233 ? 7.558 -9.432 17.422 1.00 85.25 233 GLY A O 1
ATOM 1830 N N . GLN A 1 234 ? 5.460 -9.716 16.622 1.00 87.06 234 GLN A N 1
ATOM 1831 C CA . GLN A 1 234 ? 4.714 -9.572 17.869 1.00 87.06 234 GLN A CA 1
ATOM 1832 C C . GLN A 1 234 ? 3.881 -10.832 18.131 1.00 87.06 234 GLN A C 1
ATOM 1834 O O . GLN A 1 234 ? 2.862 -11.074 17.487 1.00 87.06 234 GLN A O 1
ATOM 1839 N N . ASP A 1 235 ? 4.292 -11.626 19.115 1.00 90.94 235 ASP A N 1
ATOM 1840 C CA . ASP A 1 235 ? 3.539 -12.805 19.538 1.00 90.94 235 ASP A CA 1
ATOM 1841 C C . ASP A 1 235 ? 2.449 -12.414 20.534 1.00 90.94 235 ASP A C 1
ATOM 1843 O O . ASP A 1 235 ? 2.727 -12.054 21.679 1.00 90.94 235 ASP A O 1
ATOM 1847 N N . VAL A 1 236 ? 1.191 -12.501 20.101 1.00 90.69 236 VAL A N 1
ATOM 1848 C CA . VAL A 1 236 ? 0.029 -12.159 20.926 1.00 90.69 236 VAL A CA 1
ATOM 1849 C C . VAL A 1 236 ? -0.987 -13.295 20.977 1.00 90.69 236 VAL A C 1
ATOM 1851 O O . VAL A 1 236 ? -1.063 -14.146 20.087 1.00 90.69 236 VAL A O 1
ATOM 1854 N N . THR A 1 237 ? -1.804 -13.312 22.029 1.00 91.81 237 THR A N 1
ATOM 1855 C CA . THR A 1 237 ? -2.964 -14.207 22.099 1.00 91.81 237 THR A CA 1
ATOM 1856 C C . THR A 1 237 ? -4.084 -13.705 21.189 1.00 91.81 237 THR A C 1
ATOM 1858 O O . THR A 1 237 ? -4.130 -12.528 20.828 1.00 91.81 237 THR A O 1
ATOM 1861 N N . ILE A 1 238 ? -5.025 -14.589 20.849 1.00 88.69 238 ILE A N 1
ATOM 1862 C CA . ILE A 1 238 ? -6.200 -14.217 20.052 1.00 88.69 238 ILE A CA 1
ATOM 1863 C C . ILE A 1 238 ? -7.047 -13.135 20.739 1.00 88.69 238 ILE A C 1
ATOM 1865 O O . ILE A 1 238 ? -7.553 -12.249 20.064 1.00 88.69 238 ILE A O 1
ATOM 1869 N N . ASP A 1 239 ? -7.130 -13.136 22.073 1.00 87.38 239 ASP A N 1
ATOM 1870 C CA . ASP A 1 239 ? -7.882 -12.125 22.829 1.00 87.38 239 ASP A CA 1
ATOM 1871 C C . ASP A 1 239 ? -7.230 -10.739 22.744 1.00 87.38 239 ASP A C 1
ATOM 1873 O O . ASP A 1 239 ? -7.915 -9.716 22.690 1.00 87.38 239 ASP A O 1
ATOM 1877 N N . VAL A 1 240 ? -5.894 -10.696 22.728 1.00 89.06 240 VAL A N 1
ATOM 1878 C CA . VAL A 1 240 ? -5.138 -9.454 22.534 1.00 89.06 240 VAL A CA 1
ATOM 1879 C C . VAL A 1 240 ? -5.286 -8.980 21.092 1.00 89.06 240 VAL A C 1
ATOM 1881 O O . VAL A 1 240 ? -5.571 -7.806 20.882 1.00 89.06 240 VAL A O 1
ATOM 1884 N N . ALA A 1 241 ? -5.184 -9.878 20.108 1.00 88.50 241 ALA A N 1
ATOM 1885 C CA . ALA A 1 241 ? -5.422 -9.547 18.704 1.00 88.50 241 ALA A CA 1
ATOM 1886 C C . ALA A 1 241 ? -6.845 -9.012 18.473 1.00 88.50 241 ALA A C 1
ATOM 1888 O O . ALA A 1 241 ? -7.016 -7.986 17.821 1.00 88.50 241 ALA A O 1
ATOM 1889 N N . ALA A 1 242 ? -7.856 -9.636 19.081 1.00 85.62 242 ALA A N 1
ATOM 1890 C CA . ALA A 1 242 ? -9.236 -9.167 19.046 1.00 85.62 242 ALA A CA 1
ATOM 1891 C C . ALA A 1 242 ? -9.401 -7.801 19.723 1.00 85.62 242 ALA A C 1
ATOM 1893 O O . ALA A 1 242 ? -10.149 -6.961 19.239 1.00 85.62 242 ALA A O 1
ATOM 1894 N N . SER A 1 243 ? -8.683 -7.544 20.819 1.00 85.81 243 SER A N 1
ATOM 1895 C CA . SER A 1 243 ? -8.712 -6.244 21.500 1.00 85.81 243 SER A CA 1
ATOM 1896 C C . SER A 1 243 ? -8.054 -5.141 20.675 1.00 85.81 243 SER A C 1
ATOM 1898 O O . SER A 1 243 ? -8.607 -4.048 20.582 1.00 85.81 243 SER A O 1
ATOM 1900 N N . VAL A 1 244 ? -6.918 -5.435 20.034 1.00 85.44 244 VAL A N 1
ATOM 1901 C CA . VAL A 1 244 ? -6.261 -4.537 19.069 1.00 85.44 244 VAL A CA 1
ATOM 1902 C C . VAL A 1 244 ? -7.214 -4.248 17.909 1.00 85.44 244 VAL A C 1
ATOM 1904 O O . VAL A 1 244 ? -7.461 -3.086 17.584 1.00 85.44 244 VAL A O 1
ATOM 1907 N N . TRP A 1 245 ? -7.826 -5.296 17.349 1.00 83.12 245 TRP A N 1
ATOM 1908 C CA . TRP A 1 245 ? -8.821 -5.175 16.288 1.00 83.12 245 TRP A CA 1
ATOM 1909 C C . TRP A 1 245 ? -10.029 -4.351 16.720 1.00 83.12 245 TRP A C 1
ATOM 1911 O O . TRP A 1 245 ? -10.494 -3.521 15.956 1.00 83.12 245 TRP A O 1
ATOM 1921 N N . LYS A 1 246 ? -10.510 -4.513 17.955 1.00 77.25 246 LYS A N 1
ATOM 1922 C CA . LYS A 1 246 ? -11.685 -3.806 18.473 1.00 77.25 246 LYS A CA 1
ATOM 1923 C C . LYS A 1 246 ? -11.411 -2.341 18.795 1.00 77.25 246 LYS A C 1
ATOM 1925 O O . LYS A 1 246 ? -12.253 -1.488 18.534 1.00 77.25 246 LYS A O 1
ATOM 1930 N N . GLN A 1 247 ? -10.234 -2.030 19.338 1.00 75.88 247 GLN A N 1
ATOM 1931 C CA . GLN A 1 247 ? -9.807 -0.639 19.507 1.00 75.88 247 GLN A CA 1
ATOM 1932 C C . GLN A 1 247 ? -9.661 0.058 18.154 1.00 75.88 247 GLN A C 1
ATOM 1934 O O . GLN A 1 247 ? -10.033 1.223 18.026 1.00 75.88 247 GLN A O 1
ATOM 1939 N N . TYR A 1 248 ? -9.186 -0.665 17.138 1.00 69.81 248 TYR A N 1
ATOM 1940 C CA . TYR A 1 248 ? -9.185 -0.180 15.766 1.00 69.81 248 TYR A CA 1
ATOM 1941 C C . TYR A 1 248 ? -10.607 -0.047 15.190 1.00 69.81 248 TYR A C 1
ATOM 1943 O O . TYR A 1 248 ? -10.950 1.003 14.649 1.00 69.81 248 TYR A O 1
ATOM 1951 N N . SER A 1 249 ? -11.464 -1.060 15.353 1.00 62.53 249 SER A N 1
ATOM 1952 C CA . SER A 1 249 ? -12.790 -1.130 14.728 1.00 62.53 249 SER A CA 1
ATOM 1953 C C . SER A 1 249 ? -13.808 -0.139 15.312 1.00 62.53 249 SER A C 1
ATOM 1955 O O . SER A 1 249 ? -14.855 0.128 14.725 1.00 62.53 249 SER A O 1
ATOM 1957 N N . GLN A 1 250 ? -13.496 0.451 16.466 1.00 59.03 250 GLN A N 1
ATOM 1958 C CA . GLN A 1 250 ? -14.256 1.549 17.066 1.00 59.03 250 GLN A CA 1
ATOM 1959 C C . GLN A 1 250 ? -13.837 2.938 16.551 1.00 59.03 250 GLN A C 1
ATOM 1961 O O . GLN A 1 250 ? -14.501 3.930 16.858 1.00 59.03 250 GLN A O 1
ATOM 1966 N N . SER A 1 251 ? -12.765 3.033 15.759 1.00 55.19 251 SER A N 1
ATOM 1967 C CA . SER A 1 251 ? -12.390 4.253 15.041 1.00 55.19 251 SER A CA 1
ATOM 1968 C C . SER A 1 251 ? -13.295 4.462 13.823 1.00 55.19 251 SER A C 1
ATOM 1970 O O . SER A 1 251 ? -13.715 3.504 13.180 1.00 55.19 251 SER A O 1
ATOM 1972 N N . LEU A 1 252 ? -13.551 5.718 13.435 1.00 40.84 252 LEU A N 1
ATOM 1973 C CA . LEU A 1 252 ? -14.310 6.067 12.218 1.00 40.84 252 LEU A CA 1
ATOM 1974 C C . LEU A 1 252 ? -13.741 5.377 10.950 1.00 40.84 252 LEU A C 1
ATOM 1976 O O . LEU A 1 252 ? -14.465 5.124 9.987 1.00 40.84 252 LEU A O 1
ATOM 1980 N N . MET A 1 253 ? -12.448 5.039 10.988 1.00 43.09 253 MET A N 1
ATOM 1981 C CA . MET A 1 253 ? -11.666 4.361 9.946 1.00 43.09 253 MET A CA 1
ATOM 1982 C C . MET A 1 253 ? -11.933 2.851 9.835 1.00 43.09 253 MET A C 1
ATOM 1984 O O . MET A 1 253 ? -11.596 2.248 8.825 1.00 43.09 253 MET A O 1
ATOM 1988 N N . ALA A 1 254 ? -12.594 2.238 10.817 1.00 44.72 254 ALA A N 1
ATOM 1989 C CA . ALA A 1 254 ? -13.062 0.853 10.744 1.00 44.72 254 ALA A CA 1
ATOM 1990 C C . ALA A 1 254 ? -14.069 0.611 9.615 1.00 44.72 254 ALA A C 1
ATOM 1992 O O . ALA A 1 254 ? -14.231 -0.503 9.132 1.00 44.72 254 ALA A O 1
ATOM 1993 N N . SER A 1 255 ? -14.752 1.680 9.194 1.00 42.47 255 SER A N 1
ATOM 1994 C CA . SER A 1 255 ? -15.695 1.654 8.077 1.00 42.47 255 SER A CA 1
ATOM 1995 C C . SER A 1 255 ? -15.017 1.519 6.710 1.00 42.47 255 SER A C 1
ATOM 1997 O O . SER A 1 255 ? -15.710 1.298 5.719 1.00 42.47 255 SER A O 1
ATOM 1999 N N . TRP A 1 256 ? -13.687 1.670 6.640 1.00 41.19 256 TRP A N 1
ATOM 2000 C CA . TRP A 1 256 ? -12.941 1.659 5.384 1.00 41.19 256 TRP A CA 1
ATOM 2001 C C . TRP A 1 256 ? -12.698 0.233 4.896 1.00 41.19 256 TRP A C 1
ATOM 2003 O O . TRP A 1 256 ? -12.937 -0.066 3.731 1.00 41.19 256 TRP A O 1
ATOM 2013 N N . MET A 1 257 ? -12.352 -0.700 5.779 1.00 43.78 257 MET A N 1
ATOM 2014 C CA . MET A 1 257 ? -12.125 -2.076 5.362 1.00 43.78 257 MET A CA 1
ATOM 2015 C C . MET A 1 257 ? -12.725 -3.050 6.356 1.00 43.78 257 MET A C 1
ATOM 2017 O O . MET A 1 257 ? -12.567 -2.917 7.567 1.00 43.78 257 MET A O 1
ATOM 2021 N N . SER A 1 258 ? -13.253 -4.130 5.806 1.00 55.16 258 SER A N 1
ATOM 2022 C CA . SER A 1 258 ? -13.265 -5.465 6.387 1.00 55.16 258 SER A CA 1
ATOM 2023 C C . SER A 1 258 ? -11.851 -5.954 6.766 1.00 55.16 258 SER A C 1
ATOM 2025 O O . SER A 1 258 ? -11.613 -7.138 6.719 1.00 55.16 258 SER A O 1
ATOM 2027 N N . GLY A 1 259 ? -10.917 -5.073 7.159 1.00 56.84 259 GLY A N 1
ATOM 2028 C CA . GLY A 1 259 ? -9.455 -5.133 7.029 1.00 56.84 259 GLY A CA 1
ATOM 2029 C C . GLY A 1 259 ? -8.717 -6.201 7.824 1.00 56.84 259 GLY A C 1
ATOM 2030 O O . GLY A 1 259 ? -7.522 -6.057 8.049 1.00 56.84 259 GLY A O 1
ATOM 2031 N N . ALA A 1 260 ? -9.412 -7.249 8.230 1.00 60.56 260 ALA A N 1
ATOM 2032 C CA . ALA A 1 260 ? -8.879 -8.485 8.740 1.00 60.56 260 ALA A CA 1
ATOM 2033 C C . ALA A 1 260 ? -9.424 -9.710 7.978 1.00 60.56 260 ALA A C 1
ATOM 2035 O O . ALA A 1 260 ? -9.289 -10.814 8.486 1.00 60.56 260 ALA A O 1
ATOM 2036 N N . GLU A 1 261 ? -9.970 -9.588 6.755 1.00 74.12 261 GLU A N 1
ATOM 2037 C CA . GLU A 1 261 ? -10.402 -10.769 5.973 1.00 74.12 261 GLU A CA 1
ATOM 2038 C C . GLU A 1 261 ? -9.223 -11.676 5.608 1.00 74.12 261 GLU A C 1
ATOM 2040 O O . GLU A 1 261 ? -9.376 -12.883 5.412 1.00 74.12 261 GLU A O 1
ATOM 2045 N N . THR A 1 262 ? -8.039 -11.074 5.481 1.00 75.25 262 THR A N 1
ATOM 2046 C CA . THR A 1 262 ? -6.781 -11.747 5.174 1.00 75.25 262 THR A CA 1
ATOM 2047 C C . THR A 1 262 ? -5.685 -11.257 6.109 1.00 75.25 262 THR A C 1
ATOM 2049 O O . THR A 1 262 ? -5.735 -10.145 6.635 1.00 75.25 262 THR A O 1
ATOM 2052 N N . VAL A 1 263 ? -4.641 -12.066 6.273 1.00 73.12 263 VAL A N 1
ATOM 2053 C CA . VAL A 1 263 ? -3.449 -11.685 7.046 1.00 73.12 263 VAL A CA 1
ATOM 2054 C C . VAL A 1 263 ? -2.797 -10.425 6.464 1.00 73.12 263 VAL A C 1
ATOM 2056 O O . VAL A 1 263 ? -2.385 -9.534 7.200 1.00 73.12 263 VAL A O 1
ATOM 2059 N N . GLN A 1 264 ? -2.772 -10.292 5.135 1.00 67.19 264 GLN A N 1
ATOM 2060 C CA . GLN A 1 264 ? -2.169 -9.146 4.457 1.00 67.19 264 GLN A CA 1
ATOM 2061 C C . GLN A 1 264 ? -2.986 -7.861 4.650 1.00 67.19 264 GLN A C 1
ATOM 2063 O O . GLN A 1 264 ? -2.400 -6.800 4.881 1.00 67.19 264 GLN A O 1
ATOM 2068 N N . SER A 1 265 ? -4.324 -7.935 4.588 1.00 67.31 265 SER A N 1
ATOM 2069 C CA . SER A 1 265 ? -5.180 -6.779 4.892 1.00 67.31 265 SER A CA 1
ATOM 2070 C C . SER A 1 265 ? -5.046 -6.364 6.360 1.00 67.31 265 SER A C 1
ATOM 2072 O O . SER A 1 265 ? -4.923 -5.166 6.632 1.00 67.31 265 SER A O 1
ATOM 2074 N N . ALA A 1 266 ? -4.921 -7.327 7.280 1.00 75.75 266 ALA A N 1
ATOM 2075 C CA . ALA A 1 266 ? -4.667 -7.059 8.695 1.00 75.75 266 ALA A CA 1
ATOM 2076 C C . ALA A 1 266 ? -3.309 -6.381 8.928 1.00 75.75 266 ALA A C 1
ATOM 2078 O O . ALA A 1 266 ? -3.245 -5.351 9.600 1.00 75.75 266 ALA A O 1
ATOM 2079 N N . ALA A 1 267 ? -2.229 -6.888 8.327 1.00 75.06 267 ALA A N 1
ATOM 2080 C CA . ALA A 1 267 ? -0.890 -6.308 8.453 1.00 75.06 267 ALA A CA 1
ATOM 2081 C C . ALA A 1 267 ? -0.837 -4.868 7.924 1.00 75.06 267 ALA A C 1
ATOM 2083 O O . ALA A 1 267 ? -0.303 -3.975 8.586 1.00 75.06 267 ALA A O 1
ATOM 2084 N N . ARG A 1 268 ? -1.457 -4.620 6.763 1.00 69.94 268 ARG A N 1
ATOM 2085 C CA . ARG A 1 268 ? -1.600 -3.273 6.193 1.00 69.94 268 ARG A CA 1
ATOM 2086 C C . ARG A 1 268 ? -2.342 -2.342 7.144 1.00 69.94 268 ARG A C 1
ATOM 2088 O O . ARG A 1 268 ? -1.907 -1.213 7.367 1.00 69.94 268 ARG A O 1
ATOM 2095 N N . THR A 1 269 ? -3.450 -2.816 7.702 1.00 74.12 269 THR A N 1
ATOM 2096 C CA . THR A 1 269 ? -4.293 -2.036 8.609 1.00 74.12 269 THR A CA 1
ATOM 2097 C C . THR A 1 269 ? -3.543 -1.658 9.883 1.00 74.12 269 THR A C 1
ATOM 2099 O O . THR A 1 269 ? -3.552 -0.488 10.267 1.00 74.12 269 THR A O 1
ATOM 2102 N N . LEU A 1 270 ? -2.834 -2.613 10.488 1.00 78.25 270 LEU A N 1
ATOM 2103 C CA . LEU A 1 270 ? -1.993 -2.384 11.663 1.00 78.25 270 LEU A CA 1
ATOM 2104 C C . LEU A 1 270 ? -0.881 -1.376 11.373 1.00 78.25 270 LEU A C 1
ATOM 2106 O O . LEU A 1 270 ? -0.636 -0.496 12.190 1.00 78.25 270 LEU A O 1
ATOM 2110 N N . TYR A 1 271 ? -0.243 -1.469 10.204 1.00 73.50 271 TYR A N 1
ATOM 2111 C CA . TYR A 1 271 ? 0.823 -0.547 9.823 1.00 73.50 271 TYR A CA 1
ATOM 2112 C C . TYR A 1 271 ? 0.330 0.896 9.673 1.00 73.50 271 TYR A C 1
ATOM 2114 O O . TYR A 1 271 ? 0.905 1.814 10.252 1.00 73.50 271 TYR A O 1
ATOM 2122 N N . LEU A 1 272 ? -0.756 1.094 8.920 1.00 66.44 272 LEU A N 1
ATOM 2123 C CA . LEU A 1 272 ? -1.293 2.425 8.624 1.00 66.44 272 LEU A CA 1
ATOM 2124 C C . LEU A 1 272 ? -1.893 3.120 9.851 1.00 66.44 272 LEU A C 1
ATOM 2126 O O . LEU A 1 272 ? -1.914 4.345 9.903 1.00 66.44 272 LEU A O 1
ATOM 2130 N N . ASN A 1 273 ? -2.393 2.352 10.821 1.00 72.19 273 ASN A N 1
ATOM 2131 C CA . ASN A 1 273 ? -3.191 2.891 11.924 1.00 72.19 273 ASN A CA 1
ATOM 2132 C C . ASN A 1 273 ? -2.543 2.729 13.295 1.00 72.19 273 ASN A C 1
ATOM 2134 O O . ASN A 1 273 ? -3.161 3.081 14.299 1.00 72.19 273 ASN A O 1
ATOM 2138 N N . CYS A 1 274 ? -1.314 2.212 13.353 1.00 78.75 274 CYS A N 1
ATOM 2139 C CA . CYS A 1 274 ? -0.560 2.181 14.591 1.00 78.75 274 CYS A CA 1
ATOM 2140 C C . CYS A 1 274 ? -0.409 3.616 15.126 1.00 78.75 274 CYS A C 1
ATOM 2142 O O . CYS A 1 274 ? 0.186 4.451 14.437 1.00 78.75 274 CYS A O 1
ATOM 2144 N N . PRO A 1 275 ? -0.934 3.931 16.326 1.00 73.88 275 PRO A N 1
ATOM 2145 C CA . PRO A 1 275 ? -0.832 5.269 16.888 1.00 73.88 275 PRO A CA 1
ATOM 2146 C C . PRO A 1 275 ? 0.639 5.659 17.049 1.00 73.88 275 PRO A C 1
ATOM 2148 O O . PRO A 1 275 ? 1.365 5.025 17.814 1.00 73.88 275 PRO A O 1
ATOM 2151 N N . ARG A 1 276 ? 1.076 6.695 16.330 1.00 75.31 276 ARG A N 1
ATOM 2152 C CA . ARG A 1 276 ? 2.427 7.255 16.450 1.00 75.31 276 ARG A CA 1
ATOM 2153 C C . ARG A 1 276 ? 2.463 8.214 17.637 1.00 75.31 276 ARG A C 1
ATOM 2155 O O . ARG A 1 276 ? 1.542 9.013 17.812 1.00 75.31 276 ARG A O 1
ATOM 2162 N N . ASP A 1 277 ? 3.506 8.138 18.461 1.00 61.03 277 ASP A N 1
ATOM 2163 C CA . ASP A 1 277 ? 3.645 9.041 19.606 1.00 61.03 277 ASP A CA 1
ATOM 2164 C C . ASP A 1 277 ? 3.871 10.491 19.126 1.00 61.03 277 ASP A C 1
ATOM 2166 O O . ASP A 1 277 ? 4.877 10.800 18.486 1.00 61.03 277 ASP A O 1
ATOM 2170 N N . GLN A 1 278 ? 2.916 11.380 19.421 1.00 51.41 278 GLN A N 1
ATOM 2171 C CA . GLN A 1 278 ? 2.935 12.808 19.053 1.00 51.41 278 GLN A CA 1
ATOM 2172 C C . GLN A 1 278 ? 3.785 13.660 20.018 1.00 51.41 278 GLN A C 1
ATOM 2174 O O . GLN A 1 278 ? 3.823 14.887 19.929 1.00 51.41 278 GLN A O 1
ATOM 2179 N N . SER A 1 279 ? 4.462 13.029 20.980 1.00 45.50 279 SER A N 1
ATOM 2180 C CA . SER A 1 279 ? 5.090 13.688 22.130 1.00 45.50 279 SER A CA 1
ATOM 2181 C C . SER A 1 279 ? 6.337 14.539 21.820 1.00 45.50 279 SER A C 1
ATOM 2183 O O . SER A 1 279 ? 6.874 15.175 22.730 1.00 45.50 279 SER A O 1
ATOM 2185 N N . HIS A 1 280 ? 6.785 14.632 20.561 1.00 41.44 280 HIS A N 1
ATOM 2186 C CA . HIS A 1 280 ? 7.981 15.400 20.184 1.00 41.44 280 HIS A CA 1
ATOM 2187 C C . HIS A 1 280 ? 7.747 16.839 19.699 1.00 41.44 280 HIS A C 1
ATOM 2189 O O . HIS A 1 280 ? 8.724 17.577 19.548 1.00 41.44 280 HIS A O 1
ATOM 2195 N N . HIS A 1 281 ? 6.503 17.309 19.565 1.00 40.03 281 HIS A N 1
ATOM 2196 C CA . HIS A 1 281 ? 6.256 18.736 19.346 1.00 40.03 281 HIS A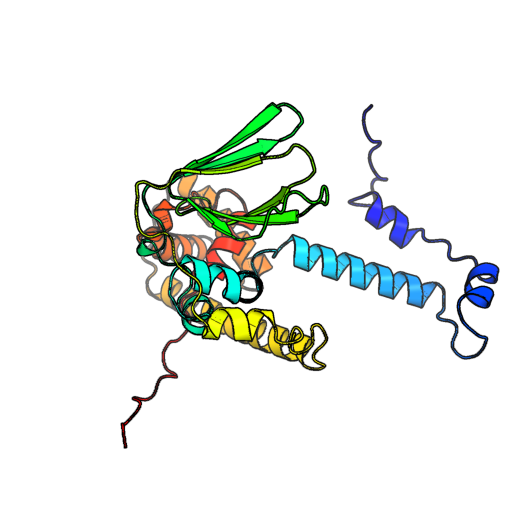 CA 1
ATOM 2197 C C . HIS A 1 281 ? 6.219 19.506 20.669 1.00 40.03 281 HIS A C 1
ATOM 2199 O O . HIS A 1 281 ? 5.172 19.768 21.262 1.00 40.03 281 HIS A O 1
ATOM 2205 N N . GLY A 1 282 ? 7.408 19.911 21.126 1.00 32.47 282 GLY A N 1
ATOM 2206 C CA . GLY A 1 282 ? 7.524 21.037 22.046 1.00 32.47 282 GLY A CA 1
ATOM 2207 C C . GLY A 1 282 ? 6.857 22.275 21.426 1.00 32.47 282 GLY A C 1
ATOM 2208 O O . GLY A 1 282 ? 6.953 22.468 20.211 1.00 32.47 282 GLY A O 1
ATOM 2209 N N . PRO A 1 283 ? 6.162 23.111 22.217 1.00 33.47 283 PRO A N 1
ATOM 2210 C CA . PRO A 1 283 ? 5.502 24.294 21.687 1.00 33.47 283 PRO A CA 1
ATOM 2211 C C . PRO A 1 283 ? 6.544 25.178 21.001 1.00 33.47 283 PRO A C 1
ATOM 2213 O O . PRO A 1 283 ? 7.540 25.558 21.619 1.00 33.47 283 PRO A O 1
ATOM 2216 N N . LEU A 1 284 ? 6.306 25.509 19.730 1.00 38.47 284 LEU A N 1
ATOM 2217 C CA . LEU A 1 284 ? 7.021 26.571 19.033 1.00 38.47 284 LEU A CA 1
ATOM 2218 C C . LEU A 1 284 ? 6.732 27.878 19.780 1.00 38.47 284 LEU A C 1
ATOM 2220 O O . LEU A 1 284 ? 5.735 28.557 19.536 1.00 38.47 284 LEU A O 1
ATOM 2224 N N . THR A 1 285 ? 7.575 28.212 20.753 1.00 44.34 285 THR A N 1
ATOM 2225 C CA . THR A 1 285 ? 7.583 29.535 21.364 1.00 44.34 285 THR A CA 1
ATOM 2226 C C . THR A 1 285 ? 8.084 30.507 20.308 1.00 44.34 285 THR A C 1
ATOM 2228 O O . THR A 1 285 ? 9.273 30.518 19.992 1.00 44.34 285 THR A O 1
ATOM 2231 N N . GLY A 1 286 ? 7.160 31.278 19.738 1.00 42.16 286 GLY A N 1
ATOM 2232 C CA . GLY A 1 286 ? 7.479 32.376 18.837 1.00 42.16 286 GLY A CA 1
ATOM 2233 C C . GLY A 1 286 ? 8.386 33.400 19.519 1.00 42.16 286 GLY A C 1
ATOM 2234 O O . GLY A 1 286 ? 8.108 33.843 20.637 1.00 42.16 286 GLY A O 1
ATOM 2235 N N . GLY A 1 287 ? 9.461 33.750 18.820 1.00 34.91 287 GLY A N 1
ATOM 2236 C CA . GLY A 1 287 ? 10.315 34.908 19.051 1.00 34.91 287 GLY A CA 1
ATOM 2237 C C . GLY A 1 287 ? 10.511 35.644 17.738 1.00 34.91 287 GLY A C 1
ATOM 2238 O O . GLY A 1 287 ? 10.518 34.955 16.692 1.00 34.91 287 GLY A O 1
#

pLDDT: mean 73.5, std 15.9, range [32.47, 93.88]

Foldseek 3Di:
DDDDADPPVDPHPLRVCLVPPDPPVVVQCVVDPPPPRDDNVRVSVVSVVVVVVVVVCVLCVPVCVLVVCLVQLCVLQVHHSVCCVVVPDDLVSFDQKKKKKADQVGDIDIAGSKDKGWDDDPPQAFTWMWIAHLFQGIDIDGAGVRIDMDMGDDDDDDDDDDPVNVVVVPDDPPPPDPPDVCPVVVVVVVLVQLLVLLVVLLVVLVVPQDPDDDDPLLLQLLVLQQVLCVVSVHHDDSSSSSSSVVVLCPDPSVNRDVQSNHNSSNNNSSSVPRDRDPPPDDDPPDD

Radius of gyration: 23.33 Å; chains: 1; bounding box: 59×64×56 Å

Sequence (287 aa):
MSTPAPPTDFQSWLDYAVATMDARGAYLDRIFSEEGTPSQHDIRSAAQEELDHLRKKAVMPWVGMLEYWQIALSQRLGRSAADIVEDNLLAADFSDGSVHVQFKDGSDLTFRRAFYVGETPADGAIHRVAVFTEQCGYHEFWIGPGDQISATSMSGARYKPSDEDLAWDSMAPVGREFGSPDFDKLMDEDAKKFKSDLAQWIQKSSDANVALQLEEDEISDARNVQLALHELGQDVTIDVAASVWKQYSQSLMASWMSGAETVQSAARTLYLNCPRDQSHHGPLTGG